Protein 6SWF (pdb70)

Secondary structure (DSSP, 8-state):
---EEEE-S-HHHHHHHHHSS-GGGG--EEEEESSHHHHHHHHHHTT-SEEEE------TTT--HHHHHSTT---EEE-GGGGGGSGGGGGG--S-EEESS--HHHHHHHHHHHHHHHHHHT-/---EEEE-S-HHHHHHHHTTS-SGGG--EEEEESSHHHHHHHHHHTT-SEEEE------TTT--HHHHHSTT---EEEESS-SSSGGGGGGG--S-EEEES--HHHHHHHHHHHHHHHHHTT-

Organism: Geobacillus stearothermophilus (NCBI:txid1422)

Nearest PDB structures (foldseek):
  1a04-assembly2_B  TM=7.565E-01  e=1.495E-06  Escherichia coli
  1nxo-assembly1_A-2  TM=8.471E-01  e=1.159E-05  Streptococcus pneumoniae TIGR4
  5m7n-assembly1_B  TM=8.111E-01  e=1.813E-05  Brucella abortus str. 2308 A
  4le2-assembly3_B-2  TM=7.867E-01  e=2.197E-05  Bacillus subtilis subsp. subtilis str. 168
  6ymz-assembly5_E  TM=6.867E-01  e=5.383E-04  Pectobacterium atrosepticum SCRI1043

Structure (mmCIF, N/CA/C/O backbone):
data_6SWF
#
_entry.id   6SWF
#
_cell.length_a   48.131
_cell.length_b   32.892
_cell.length_c   78.656
_cell.angle_alpha   90.000
_cell.angle_beta   97.290
_cell.angle_gamma   90.000
#
_symmetry.space_group_name_H-M   'P 1 21 1'
#
loop_
_entity.id
_entity.type
_entity.pdbx_description
1 polymer 'Two-component response regulator'
2 water water
#
loop_
_atom_site.group_PDB
_atom_site.id
_atom_site.type_symbol
_atom_site.label_atom_id
_atom_site.label_alt_id
_atom_site.label_comp_id
_atom_site.label_asym_id
_atom_site.label_entity_id
_atom_site.label_seq_id
_atom_site.pdbx_PDB_ins_code
_atom_site.Cartn_x
_atom_site.Cartn_y
_atom_site.Cartn_z
_atom_site.occupancy
_atom_site.B_iso_or_equiv
_atom_site.auth_seq_id
_atom_site.auth_comp_id
_atom_site.auth_asym_id
_atom_site.auth_atom_id
_atom_site.pdbx_PDB_model_num
ATOM 9 N N . VAL A 1 3 ? 14.634 21.546 43.341 1.00 36.15 3 VAL A N 1
ATOM 10 C CA . VAL A 1 3 ? 15.732 20.573 43.568 1.00 33.55 3 VAL A CA 1
ATOM 11 C C . VAL A 1 3 ? 17.101 21.220 43.309 1.00 35.78 3 VAL A C 1
ATOM 12 O O . VAL A 1 3 ? 17.310 21.732 42.220 1.00 41.74 3 VAL A O 1
ATOM 16 N N . TRP A 1 4 ? 17.989 21.190 44.295 1.00 24.04 4 TRP A N 1
ATOM 17 C CA . TRP A 1 4 ? 19.304 21.856 44.188 1.00 19.83 4 TRP A CA 1
ATOM 18 C C . TRP A 1 4 ? 20.282 20.980 43.420 1.00 19.86 4 TRP A C 1
ATOM 19 O O . TRP A 1 4 ? 20.288 19.829 43.649 1.00 27.69 4 TRP A O 1
ATOM 30 N N . LYS A 1 5 ? 21.092 21.574 42.567 1.00 17.79 5 LYS A N 1
ATOM 31 C CA . LYS A 1 5 ? 22.016 20.875 41.656 1.00 18.25 5 LYS A CA 1
ATOM 32 C C . LYS A 1 5 ? 23.360 20.686 42.315 1.00 16.23 5 LYS A C 1
ATOM 33 O O . LYS A 1 5 ? 23.883 21.619 42.771 1.00 20.03 5 LYS A O 1
ATOM 39 N N . VAL A 1 6 ? 23.865 19.468 42.286 1.00 16.76 6 VAL A N 1
ATOM 40 C CA . VAL A 1 6 ? 25.092 19.086 42.980 1.00 19.59 6 VAL A CA 1
ATOM 41 C C . VAL A 1 6 ? 26.141 18.642 41.964 1.00 19.85 6 VAL A C 1
ATOM 42 O O . VAL A 1 6 ? 25.843 17.893 41.027 1.00 16.83 6 VAL A O 1
ATOM 46 N N . LEU A 1 7 ? 27.378 19.093 42.168 1.00 19.67 7 LEU A N 1
ATOM 47 C CA . LEU A 1 7 ? 28.533 18.632 41.407 1.00 21.87 7 LEU A CA 1
ATOM 48 C C . LEU A 1 7 ? 29.522 17.931 42.338 1.00 20.84 7 LEU A C 1
ATOM 49 O O . LEU A 1 7 ? 29.894 18.476 43.388 1.00 14.75 7 LEU A O 1
ATOM 54 N N . ILE A 1 8 ? 29.943 16.726 41.940 1.00 20.47 8 ILE A N 1
ATOM 55 C CA . ILE A 1 8 ? 30.886 15.896 42.687 1.00 18.55 8 ILE A CA 1
ATOM 56 C C . ILE A 1 8 ? 32.159 15.777 41.860 1.00 17.98 8 ILE A C 1
ATOM 57 O O . ILE A 1 8 ? 32.133 15.281 40.729 1.00 17.28 8 ILE A O 1
ATOM 62 N N . ALA A 1 9 ? 33.273 16.232 42.421 1.00 20.16 9 ALA A N 1
ATOM 63 C CA . ALA A 1 9 ? 34.545 16.323 41.702 1.00 24.69 9 ALA A CA 1
ATOM 64 C C . ALA A 1 9 ? 35.628 15.681 42.564 1.00 21.14 9 ALA A C 1
ATOM 65 O O . ALA A 1 9 ? 36.102 16.284 43.533 1.00 22.49 9 ALA A O 1
ATOM 67 N N . ASP A 1 10 ? 36.007 14.459 42.218 1.00 18.19 10 ASP A N 1
ATOM 68 C CA . ASP A 1 10 ? 37.063 13.750 42.916 1.00 19.60 10 ASP A CA 1
ATOM 69 C C . ASP A 1 10 ? 37.964 13.087 41.889 1.00 19.28 10 ASP A C 1
ATOM 70 O O . ASP A 1 10 ? 37.485 12.554 40.882 1.00 17.17 10 ASP A O 1
ATOM 75 N N . ASP A 1 11 ? 39.267 13.114 42.151 1.00 20.22 11 ASP A N 1
ATOM 76 C CA . ASP A 1 11 ? 40.256 12.524 41.247 1.00 29.98 11 ASP A CA 1
ATOM 77 C C . ASP A 1 11 ? 40.303 10.991 41.312 1.00 28.76 11 ASP A C 1
ATOM 78 O O . ASP A 1 11 ? 41.297 10.392 40.876 1.00 26.50 11 ASP A O 1
ATOM 83 N N . GLU A 1 12 ? 39.269 10.349 41.850 1.00 26.24 12 GLU A N 1
ATOM 84 C CA . GLU A 1 12 ? 39.202 8.898 41.939 1.00 23.23 12 GLU A CA 1
ATOM 85 C C . GLU A 1 12 ? 37.757 8.472 41.806 1.00 22.76 12 GLU A C 1
ATOM 86 O O . GLU A 1 12 ? 36.896 8.958 42.549 1.00 26.00 12 GLU A O 1
ATOM 92 N N . ALA A 1 13 ? 37.499 7.556 40.872 1.00 26.59 13 ALA A N 1
ATOM 93 C CA . ALA A 1 13 ? 36.119 7.209 40.536 1.00 23.95 13 ALA A CA 1
ATOM 94 C C . ALA A 1 13 ? 35.443 6.404 41.642 1.00 22.06 13 ALA A C 1
ATOM 95 O O . ALA A 1 13 ? 34.221 6.497 41.810 1.00 18.52 13 ALA A O 1
ATOM 97 N N . ILE A 1 14 ? 36.215 5.615 42.402 1.00 27.38 14 ILE A N 1
ATOM 98 C CA . ILE A 1 14 ? 35.651 4.821 43.494 1.00 19.92 14 ILE A CA 1
ATOM 99 C C . ILE A 1 14 ? 35.136 5.728 44.603 1.00 28.06 14 ILE A C 1
ATOM 100 O O . ILE A 1 14 ? 34.124 5.425 45.245 1.00 32.36 14 ILE A O 1
ATOM 105 N N . ILE A 1 15 ? 35.815 6.851 44.843 1.00 24.68 15 ILE A N 1
ATOM 106 C CA . ILE A 1 15 ? 35.359 7.812 45.835 1.00 23.85 15 ILE A CA 1
ATOM 107 C C . ILE A 1 15 ? 34.243 8.674 45.266 1.00 29.05 15 ILE A C 1
ATOM 108 O O . ILE A 1 15 ? 33.265 8.990 45.952 1.00 29.43 15 ILE A O 1
ATOM 113 N N . ARG A 1 16 ? 34.364 9.045 43.996 1.00 26.17 16 ARG A N 1
ATOM 114 C CA . ARG A 1 16 ? 33.334 9.843 43.348 1.00 23.06 16 ARG A CA 1
ATOM 115 C C . ARG A 1 16 ? 32.004 9.098 43.281 1.00 25.91 16 ARG A C 1
ATOM 116 O O . ARG A 1 16 ? 30.948 9.665 43.588 1.00 26.74 16 ARG A O 1
ATOM 124 N N . GLU A 1 17 ? 32.030 7.828 42.866 1.00 29.16 17 GLU A N 1
ATOM 125 C CA . GLU A 1 17 ? 30.794 7.063 42.733 1.00 35.10 17 GLU A CA 1
ATOM 126 C C . GLU A 1 17 ? 30.310 6.498 44.071 1.00 32.42 17 GLU A C 1
ATOM 127 O O . GLU A 1 17 ? 29.168 6.036 44.148 1.00 25.08 17 GLU A O 1
ATOM 133 N N . GLY A 1 18 ? 31.133 6.578 45.126 1.00 31.16 18 GLY A N 1
ATOM 134 C CA . GLY A 1 18 ? 30.655 6.307 46.476 1.00 21.30 18 GLY A CA 1
ATOM 135 C C . GLY A 1 18 ? 29.852 7.461 47.069 1.00 36.39 18 GLY A C 1
ATOM 136 O O . GLY A 1 18 ? 28.795 7.236 47.662 1.00 46.49 18 GLY A O 1
ATOM 137 N N . ILE A 1 19 ? 30.347 8.703 46.930 1.00 27.52 19 ILE A N 1
ATOM 138 C CA . ILE A 1 19 ? 29.554 9.871 47.343 1.00 25.24 19 ILE A CA 1
ATOM 139 C C . ILE A 1 19 ? 28.204 9.869 46.641 1.00 31.75 19 ILE A C 1
ATOM 140 O O . ILE A 1 19 ? 27.157 10.136 47.251 1.00 32.83 19 ILE A O 1
ATOM 145 N N . ARG A 1 20 ? 28.220 9.608 45.330 1.00 29.43 20 ARG A N 1
ATOM 146 C CA . ARG A 1 20 ? 27.027 9.745 44.508 1.00 30.57 20 ARG A CA 1
ATOM 147 C C . ARG A 1 20 ? 25.935 8.782 44.927 1.00 34.30 20 ARG A C 1
ATOM 148 O O . ARG A 1 20 ? 24.750 9.089 44.752 1.00 32.27 20 ARG A O 1
ATOM 156 N N . GLU A 1 21 ? 26.310 7.626 45.483 1.00 29.38 21 GLU A N 1
ATOM 157 C CA . GLU A 1 21 ? 25.366 6.549 45.746 1.00 29.34 21 GLU A CA 1
ATOM 158 C C . GLU A 1 21 ? 25.302 6.140 47.207 1.00 28.50 21 GLU A C 1
ATOM 159 O O . GLU A 1 21 ? 24.691 5.116 47.509 1.00 28.65 21 GLU A O 1
ATOM 165 N N . SER A 1 22 ? 25.910 6.902 48.118 1.00 33.41 22 SER A N 1
ATOM 166 C CA . SER A 1 22 ? 25.775 6.674 49.556 1.00 39.45 22 SER A CA 1
ATOM 167 C C . SER A 1 22 ? 24.578 7.385 50.191 1.00 44.83 22 SER A C 1
ATOM 168 O O . SER A 1 22 ? 24.324 7.188 51.386 1.00 46.03 22 SER A O 1
ATOM 171 N N . ILE A 1 23 ? 23.860 8.232 49.459 1.00 37.72 23 ILE A N 1
ATOM 172 C CA . ILE A 1 23 ? 22.730 8.949 50.033 1.00 39.25 23 ILE A CA 1
ATOM 173 C C . ILE A 1 23 ? 21.648 9.100 48.979 1.00 36.95 23 ILE A C 1
ATOM 174 O O . ILE A 1 23 ? 21.926 9.178 47.779 1.00 39.38 23 ILE A O 1
ATOM 179 N N . ASP A 1 24 ? 20.403 9.129 49.437 1.00 41.87 24 ASP A N 1
ATOM 180 C CA . ASP A 1 24 ? 19.295 9.539 48.584 1.00 41.53 24 ASP A CA 1
ATOM 181 C C . ASP A 1 24 ? 19.312 11.057 48.570 1.00 31.50 24 ASP A C 1
ATOM 182 O O . ASP A 1 24 ? 18.817 11.706 49.493 1.00 29.16 24 ASP A O 1
ATOM 187 N N . TRP A 1 25 ? 19.928 11.610 47.525 1.00 25.54 25 TRP A N 1
ATOM 188 C CA . TRP A 1 25 ? 20.041 13.055 47.377 1.00 32.01 25 TRP A CA 1
ATOM 189 C C . TRP A 1 25 ? 18.675 13.722 47.350 1.00 29.55 25 TRP A C 1
ATOM 190 O O . TRP A 1 25 ? 18.516 14.851 47.843 1.00 23.05 25 TRP A O 1
ATOM 201 N N . ASN A 1 26 ? 17.683 13.022 46.794 1.00 27.40 26 ASN A N 1
ATOM 202 C CA . ASN A 1 26 ? 16.337 13.556 46.671 1.00 27.51 26 ASN A CA 1
ATOM 203 C C . ASN A 1 26 ? 15.702 13.829 48.027 1.00 28.93 26 ASN A C 1
ATOM 204 O O . ASN A 1 26 ? 14.888 14.751 48.150 1.00 22.05 26 ASN A O 1
ATOM 209 N N . GLU A 1 27 ? 16.025 13.022 49.043 1.00 27.32 27 GLU A N 1
ATOM 210 C CA . GLU A 1 27 ? 15.536 13.310 50.388 1.00 33.58 27 GLU A CA 1
ATOM 211 C C . GLU A 1 27 ? 16.042 14.651 50.904 1.00 31.13 27 GLU A C 1
ATOM 212 O O . GLU A 1 27 ? 15.419 15.242 51.789 1.00 26.49 27 GLU A O 1
ATOM 218 N N . PHE A 1 28 ? 17.151 15.150 50.366 1.00 28.71 28 PHE A N 1
ATOM 219 C CA . PHE A 1 28 ? 17.685 16.445 50.744 1.00 26.25 28 PHE A CA 1
ATOM 220 C C . PHE A 1 28 ? 17.373 17.500 49.696 1.00 34.94 28 PHE A C 1
ATOM 221 O O . PHE A 1 28 ? 17.977 18.583 49.697 1.00 34.83 28 PHE A O 1
ATOM 229 N N . ASN A 1 29 ? 16.416 17.195 48.817 1.00 26.53 29 ASN A N 1
ATOM 230 C CA . ASN A 1 29 ? 16.015 18.059 47.712 1.00 28.97 29 ASN A CA 1
ATOM 231 C C . ASN A 1 29 ? 17.194 18.408 46.814 1.00 27.41 29 ASN A C 1
ATOM 232 O O . ASN A 1 29 ? 17.396 19.559 46.424 1.00 26.26 29 ASN A O 1
ATOM 245 N N . GLU A 1 31 ? 19.799 16.920 43.406 1.00 21.32 31 GLU A N 1
ATOM 246 C CA . GLU A 1 31 ? 20.129 15.959 42.369 1.00 22.26 31 GLU A CA 1
ATOM 247 C C . GLU A 1 31 ? 21.565 16.202 41.941 1.00 23.19 31 GLU A C 1
ATOM 248 O O . GLU A 1 31 ? 22.013 17.350 41.893 1.00 20.38 31 GLU A O 1
ATOM 254 N N . VAL A 1 32 ? 22.287 15.121 41.653 1.00 16.18 32 VAL A N 1
ATOM 255 C CA . VAL A 1 32 ? 23.645 15.233 41.144 1.00 16.27 32 VAL A CA 1
ATOM 256 C C . VAL A 1 32 ? 23.565 15.427 39.637 1.00 18.65 32 VAL A C 1
ATOM 257 O O . VAL A 1 32 ? 23.255 14.497 38.894 1.00 23.64 32 VAL A O 1
ATOM 261 N N . VAL A 1 33 ? 23.860 16.646 39.186 1.00 21.31 33 VAL A N 1
ATOM 262 C CA . VAL A 1 33 ? 23.810 16.991 37.776 1.00 21.58 33 VAL A CA 1
ATOM 263 C C . VAL A 1 33 ? 25.125 16.718 37.060 1.00 26.62 33 VAL A C 1
ATOM 264 O O . VAL A 1 33 ? 25.189 16.880 35.832 1.00 29.17 33 VAL A O 1
ATOM 268 N N . ALA A 1 34 ? 26.169 16.286 37.785 1.00 29.44 34 ALA A N 1
ATOM 269 C CA . ALA A 1 34 ? 27.517 16.197 37.225 1.00 25.43 34 ALA A CA 1
ATOM 270 C C . ALA A 1 34 ? 28.552 15.612 38.190 1.00 24.35 34 ALA A C 1
ATOM 271 O O . ALA A 1 34 ? 28.644 16.029 39.350 1.00 23.83 34 ALA A O 1
ATOM 273 N N . GLU A 1 35 ? 29.326 14.642 37.720 1.00 15.92 35 GLU A N 1
ATOM 274 C CA . GLU A 1 35 ? 30.588 14.269 38.329 1.00 20.84 35 GLU A CA 1
ATOM 275 C C . GLU A 1 35 ? 31.710 14.765 37.429 1.00 21.15 35 GLU A C 1
ATOM 276 O O . GLU A 1 35 ? 31.508 14.995 36.237 1.00 25.19 35 GLU A O 1
ATOM 282 N N . ALA A 1 36 ? 32.906 14.916 37.995 1.00 21.33 36 ALA A N 1
ATOM 283 C CA . ALA A 1 36 ? 34.047 15.314 37.180 1.00 24.28 36 ALA A CA 1
ATOM 284 C C . ALA A 1 36 ? 35.318 14.659 37.709 1.00 19.07 36 ALA A C 1
ATOM 285 O O . ALA A 1 36 ? 35.441 14.385 38.906 1.00 10.81 36 ALA A O 1
ATOM 287 N N . GLU A 1 37 ? 36.261 14.415 36.786 1.00 16.00 37 GLU A N 1
ATOM 288 C CA . GLU A 1 37 ? 37.523 13.741 37.081 1.00 22.46 37 GLU A CA 1
ATOM 289 C C . GLU A 1 37 ? 38.747 14.651 36.973 1.00 16.85 37 GLU A C 1
ATOM 290 O O . GLU A 1 37 ? 39.823 14.268 37.446 1.00 16.01 37 GLU A O 1
ATOM 296 N N . ASP A 1 38 ? 38.624 15.846 36.397 1.00 16.79 38 ASP A N 1
ATOM 297 C CA . ASP A 1 38 ? 39.671 16.853 36.562 1.00 22.29 38 ASP A CA 1
ATOM 298 C C . ASP A 1 38 ? 39.041 18.217 36.834 1.00 19.02 38 ASP A C 1
ATOM 299 O O . ASP A 1 38 ? 37.826 18.400 36.736 1.00 14.98 38 ASP A O 1
ATOM 304 N N . GLY A 1 39 ? 39.896 19.184 37.166 1.00 18.71 39 GLY A N 1
ATOM 305 C CA . GLY A 1 39 ? 39.414 20.477 37.609 1.00 15.88 39 GLY A CA 1
ATOM 306 C C . GLY A 1 39 ? 39.065 21.426 36.488 1.00 14.27 39 GLY A C 1
ATOM 307 O O . GLY A 1 39 ? 38.370 22.418 36.713 1.00 16.04 39 GLY A O 1
ATOM 308 N N . GLU A 1 40 ? 39.566 21.161 35.281 1.00 19.39 40 GLU A N 1
ATOM 309 C CA . GLU A 1 40 ? 39.110 21.897 34.104 1.00 17.03 40 GLU A CA 1
ATOM 310 C C . GLU A 1 40 ? 37.710 21.452 33.702 1.00 21.76 40 GLU A C 1
ATOM 311 O O . GLU A 1 40 ? 36.834 22.281 33.412 1.00 17.59 40 GLU A O 1
ATOM 317 N N . GLU A 1 41 ? 37.487 20.135 33.654 1.00 20.58 41 GLU A N 1
ATOM 318 C CA . GLU A 1 41 ? 36.145 19.645 33.382 1.00 21.44 41 GLU A CA 1
ATOM 319 C C . GLU A 1 41 ? 35.185 20.029 34.499 1.00 16.05 41 GLU A C 1
ATOM 320 O O . GLU A 1 41 ? 34.028 20.353 34.230 1.00 16.57 41 GLU A O 1
ATOM 326 N N . ALA A 1 42 ? 35.658 20.046 35.745 1.00 16.74 42 ALA A N 1
ATOM 327 C CA . ALA A 1 42 ? 34.776 20.337 36.869 1.00 16.15 42 ALA A CA 1
ATOM 328 C C . ALA A 1 42 ? 34.316 21.792 36.869 1.00 15.48 42 ALA A C 1
ATOM 329 O O . ALA A 1 42 ? 33.133 22.062 37.092 1.00 13.26 42 ALA A O 1
ATOM 331 N N . LEU A 1 43 ? 35.227 22.746 36.632 1.00 19.52 43 LEU A N 1
ATOM 332 C CA . LEU A 1 43 ? 34.815 24.150 36.576 1.00 18.49 43 LEU A CA 1
ATOM 333 C C . LEU A 1 43 ? 33.816 24.386 35.446 1.00 21.16 43 LEU A C 1
ATOM 334 O O . LEU A 1 43 ? 32.753 24.985 35.659 1.00 23.21 43 LEU A O 1
ATOM 339 N N . GLU A 1 44 ? 34.138 23.903 34.242 1.00 16.18 44 GLU A N 1
ATOM 340 C CA . GLU A 1 44 ? 33.199 23.901 33.120 1.00 17.69 44 GLU A CA 1
ATOM 341 C C . GLU A 1 44 ? 31.820 23.375 33.513 1.00 17.03 44 GLU A C 1
ATOM 342 O O . GLU A 1 44 ? 30.792 23.957 33.156 1.00 21.00 44 GLU A O 1
ATOM 348 N N . LEU A 1 45 ? 31.783 22.251 34.222 1.00 17.07 45 LEU A N 1
ATOM 349 C CA . LEU A 1 45 ? 30.517 21.633 34.576 1.00 13.28 45 LEU A CA 1
ATOM 350 C C . LEU A 1 45 ? 29.757 22.435 35.624 1.00 14.47 45 LEU A C 1
ATOM 351 O O . LEU A 1 45 ? 28.525 22.490 35.582 1.00 14.42 45 LEU A O 1
ATOM 356 N N . ALA A 1 46 ? 30.458 23.081 36.561 1.00 19.98 46 ALA A N 1
ATOM 357 C CA . ALA A 1 46 ? 29.754 23.865 37.573 1.00 17.49 46 ALA A CA 1
ATOM 358 C C . ALA A 1 46 ? 29.141 25.118 36.968 1.00 19.48 46 ALA A C 1
ATOM 359 O O . ALA A 1 46 ? 28.052 25.532 37.377 1.00 18.64 46 ALA A O 1
ATOM 361 N N . LEU A 1 47 ? 29.819 25.733 35.990 1.00 17.11 47 LEU A N 1
ATOM 362 C CA . LEU A 1 47 ? 29.295 26.957 35.401 1.00 12.08 47 LEU A CA 1
ATOM 363 C C . LEU A 1 47 ? 28.146 26.646 34.463 1.00 18.11 47 LEU A C 1
ATOM 364 O O . LEU A 1 47 ? 27.165 27.397 34.403 1.00 24.18 47 LEU A O 1
ATOM 369 N N . ARG A 1 48 ? 28.242 25.527 33.740 1.00 20.02 48 ARG A N 1
ATOM 370 C CA . ARG A 1 48 ? 27.230 25.189 32.743 1.00 20.38 48 ARG A CA 1
ATOM 371 C C . ARG A 1 48 ? 25.926 24.749 33.393 1.00 18.68 48 ARG A C 1
ATOM 372 O O . ARG A 1 48 ? 24.843 25.016 32.866 1.00 21.73 48 ARG A O 1
ATOM 380 N N . HIS A 1 49 ? 26.008 24.059 34.515 1.00 18.11 49 HIS A N 1
ATOM 381 C CA . HIS A 1 49 ? 24.824 23.611 35.240 1.00 21.99 49 HIS A CA 1
ATOM 382 C C . HIS A 1 49 ? 24.410 24.595 36.324 1.00 21.97 49 HIS A C 1
ATOM 383 O O . HIS A 1 49 ? 23.461 24.309 37.064 1.00 19.37 49 HIS A O 1
ATOM 390 N N . ARG A 1 50 ? 25.125 25.716 36.446 1.00 20.79 50 ARG A N 1
ATOM 391 C CA . ARG A 1 50 ? 24.974 26.700 37.525 1.00 21.19 50 ARG A CA 1
ATOM 392 C C . ARG A 1 50 ? 24.666 26.065 38.887 1.00 21.28 50 ARG A C 1
ATOM 393 O O . ARG A 1 50 ? 23.655 26.378 39.517 1.00 23.46 50 ARG A O 1
ATOM 401 N N . VAL A 1 51 ? 25.582 25.194 39.361 1.00 18.53 51 VAL A N 1
ATOM 402 C CA . VAL A 1 51 ? 25.279 24.326 40.510 1.00 25.52 51 VAL A CA 1
ATOM 403 C C . VAL A 1 51 ? 25.131 25.152 41.782 1.00 19.83 51 VAL A C 1
ATOM 404 O O . VAL A 1 51 ? 25.738 26.220 41.938 1.00 19.52 51 VAL A O 1
ATOM 408 N N . ASP A 1 52 ? 24.318 24.638 42.705 1.00 18.06 52 ASP A N 1
ATOM 409 C CA . ASP A 1 52 ? 24.141 25.214 44.031 1.00 16.02 52 ASP A CA 1
ATOM 410 C C . ASP A 1 52 ? 25.107 24.635 45.053 1.00 21.82 52 ASP A C 1
ATOM 411 O O . ASP A 1 52 ? 25.425 25.303 46.047 1.00 22.37 52 ASP A O 1
ATOM 416 N N . VAL A 1 53 ? 25.579 23.408 44.828 1.00 19.84 53 VAL A N 1
ATOM 417 C CA . VAL A 1 53 ? 26.335 22.643 45.811 1.00 22.13 53 VAL A CA 1
ATOM 418 C C . VAL A 1 53 ? 27.465 21.936 45.080 1.00 20.37 53 VAL A C 1
ATOM 419 O O . VAL A 1 53 ? 27.222 21.274 44.068 1.00 17.04 53 VAL A O 1
ATOM 423 N N . LEU A 1 54 ? 28.696 22.035 45.592 1.00 20.59 54 LEU A N 1
ATOM 424 C CA . LEU A 1 54 ? 29.748 21.278 44.925 1.00 29.00 54 LEU A CA 1
ATOM 425 C C . LEU A 1 54 ? 30.765 20.689 45.894 1.00 21.64 54 LEU A C 1
ATOM 426 O O . LEU A 1 54 ? 31.281 21.384 46.774 1.00 16.43 54 LEU A O 1
ATOM 431 N N . PHE A 1 55 ? 31.011 19.383 45.699 1.00 18.50 55 PHE A N 1
ATOM 432 C CA . PHE A 1 55 ? 32.032 18.593 46.375 1.00 18.35 55 PHE A CA 1
ATOM 433 C C . PHE A 1 55 ? 33.297 18.599 45.529 1.00 20.38 55 PHE A C 1
ATOM 434 O O . PHE A 1 55 ? 33.273 18.168 44.369 1.00 16.53 55 PHE A O 1
ATOM 442 N N . VAL A 1 56 ? 34.401 19.061 46.105 1.00 18.04 56 VAL A N 1
ATOM 443 C CA . VAL A 1 56 ? 35.654 19.188 45.371 1.00 21.51 56 VAL A CA 1
ATOM 444 C C . VAL A 1 56 ? 36.797 18.709 46.255 1.00 21.09 56 VAL A C 1
ATOM 445 O O . VAL A 1 56 ? 36.897 19.094 47.429 1.00 19.90 56 VAL A O 1
ATOM 449 N N . ASP A 1 57 ? 37.694 17.920 45.653 1.00 19.03 57 ASP A N 1
ATOM 450 C CA . ASP A 1 57 ? 38.666 17.077 46.336 1.00 25.08 57 ASP A CA 1
ATOM 451 C C . ASP A 1 57 ? 39.926 17.799 46.838 1.00 28.01 57 ASP A C 1
ATOM 452 O O . ASP A 1 57 ? 40.715 17.168 47.556 1.00 34.30 57 ASP A O 1
ATOM 457 N N . LEU A 1 58 ? 40.156 19.064 46.483 1.00 14.70 58 LEU A N 1
ATOM 458 C CA . LEU A 1 58 ? 41.412 19.757 46.811 1.00 24.67 58 LEU A CA 1
ATOM 459 C C . LEU A 1 58 ? 42.553 19.295 45.908 1.00 21.38 58 LEU A C 1
ATOM 460 O O . LEU A 1 58 ? 43.295 20.125 45.370 1.00 17.45 58 LEU A O 1
ATOM 465 N N . SER A 1 59 ? 42.704 17.978 45.757 1.00 22.54 59 SER A N 1
ATOM 466 C CA . SER A 1 59 ? 43.585 17.369 44.761 1.00 22.68 59 SER A CA 1
ATOM 467 C C . SER A 1 59 ? 42.804 17.116 43.478 1.00 20.20 59 SER A C 1
ATOM 468 O O . SER A 1 59 ? 41.903 16.271 43.430 1.00 20.72 59 SER A O 1
ATOM 479 N N . PRO A 1 61 ? 43.840 16.840 39.123 1.00 16.33 61 PRO A N 1
ATOM 480 C CA . PRO A 1 61 ? 44.803 17.029 38.035 1.00 16.43 61 PRO A CA 1
ATOM 481 C C . PRO A 1 61 ? 44.340 18.146 37.101 1.00 14.67 61 PRO A C 1
ATOM 482 O O . PRO A 1 61 ? 43.186 18.569 37.128 1.00 13.36 61 PRO A O 1
ATOM 486 N N . ILE A 1 62 ? 45.283 18.623 36.273 1.00 18.50 62 ILE A N 1
ATOM 487 C CA . ILE A 1 62 ? 45.092 19.739 35.336 1.00 15.50 62 ILE A CA 1
ATOM 488 C C . ILE A 1 62 ? 44.952 21.032 36.142 1.00 19.82 62 ILE A C 1
ATOM 489 O O . ILE A 1 62 ? 45.895 21.819 36.237 1.00 27.88 62 ILE A O 1
ATOM 502 N N . ASP A 1 64 ? 43.904 22.297 40.040 1.00 14.18 64 ASP A N 1
ATOM 503 C CA . ASP A 1 64 ? 43.716 21.678 41.342 1.00 18.49 64 ASP A CA 1
ATOM 504 C C . ASP A 1 64 ? 42.442 22.188 42.015 1.00 14.87 64 ASP A C 1
ATOM 505 O O . ASP A 1 64 ? 41.810 23.150 41.574 1.00 11.01 64 ASP A O 1
ATOM 510 N N . GLY A 1 65 ? 42.077 21.526 43.116 1.00 12.75 65 GLY A N 1
ATOM 511 C CA . GLY A 1 65 ? 40.833 21.862 43.792 1.00 17.71 65 GLY A CA 1
ATOM 512 C C . GLY A 1 65 ? 40.760 23.304 44.263 1.00 17.14 65 GLY A C 1
ATOM 513 O O . GLY A 1 65 ? 39.705 23.942 44.162 1.00 12.29 65 GLY A O 1
ATOM 514 N N . LEU A 1 66 ? 41.876 23.837 44.794 1.00 18.98 66 LEU A N 1
ATOM 515 C CA . LEU A 1 66 ? 41.887 25.218 45.271 1.00 18.50 66 LEU A CA 1
ATOM 516 C C . LEU A 1 66 ? 41.612 26.208 44.132 1.00 18.02 66 LEU A C 1
ATOM 517 O O . LEU A 1 66 ? 40.761 27.104 44.256 1.00 12.30 66 LEU A O 1
ATOM 522 N N . THR A 1 67 ? 42.328 26.062 43.016 1.00 12.15 67 THR A N 1
ATOM 523 C CA . THR A 1 67 ? 42.155 26.985 41.905 1.00 12.57 67 THR A CA 1
ATOM 524 C C . THR A 1 67 ? 40.728 26.933 41.369 1.00 18.10 67 THR A C 1
ATOM 525 O O . THR A 1 67 ? 40.157 27.963 40.973 1.00 12.69 67 THR A O 1
ATOM 529 N N . LEU A 1 68 ? 40.130 25.735 41.372 1.00 18.55 68 LEU A N 1
ATOM 530 C CA . LEU A 1 68 ? 38.742 25.588 40.953 1.00 16.88 68 LEU A CA 1
ATOM 531 C C . LEU A 1 68 ? 37.813 26.352 41.894 1.00 21.76 68 LEU A C 1
ATOM 532 O O . LEU A 1 68 ? 36.947 27.120 41.452 1.00 14.06 68 LEU A O 1
ATOM 545 N N . LYS A 1 70 ? 38.492 28.867 43.891 1.00 14.72 70 LYS A N 1
ATOM 546 C CA . LYS A 1 70 ? 38.614 30.319 43.745 1.00 21.35 70 LYS A CA 1
ATOM 547 C C . LYS A 1 70 ? 37.799 30.809 42.556 1.00 14.71 70 LYS A C 1
ATOM 548 O O . LYS A 1 70 ? 37.070 31.796 42.654 1.00 16.17 70 LYS A O 1
ATOM 554 N N . TYR A 1 71 ? 37.880 30.105 41.431 1.00 16.58 71 TYR A N 1
ATOM 555 C CA . TYR A 1 71 ? 37.040 30.465 40.292 1.00 18.16 71 TYR A CA 1
ATOM 556 C C . TYR A 1 71 ? 35.556 30.299 40.616 1.00 18.08 71 TYR A C 1
ATOM 557 O O . TYR A 1 71 ? 34.732 31.122 40.206 1.00 16.97 71 TYR A O 1
ATOM 566 N N . ALA A 1 72 ? 35.201 29.255 41.371 1.00 16.57 72 ALA A N 1
ATOM 567 C CA . ALA A 1 72 ? 33.792 28.959 41.631 1.00 20.85 72 ALA A CA 1
ATOM 568 C C . ALA A 1 72 ? 33.150 29.966 42.589 1.00 20.29 72 ALA A C 1
ATOM 569 O O . ALA A 1 72 ? 31.997 30.371 42.391 1.00 12.45 72 ALA A O 1
ATOM 571 N N . ARG A 1 73 ? 33.853 30.340 43.663 1.00 21.21 73 ARG A N 1
ATOM 572 C CA . ARG A 1 73 ? 33.262 31.284 44.603 1.00 16.31 73 ARG A CA 1
ATOM 573 C C . ARG A 1 73 ? 33.062 32.641 43.942 1.00 21.62 73 ARG A C 1
ATOM 574 O O . ARG A 1 73 ? 32.100 33.345 44.262 1.00 25.46 73 ARG A O 1
ATOM 582 N N . GLU A 1 74 ? 33.926 32.991 42.984 1.00 17.79 74 GLU A N 1
ATOM 583 C CA . GLU A 1 74 ? 33.755 34.208 42.197 1.00 16.25 74 GLU A CA 1
ATOM 584 C C . GLU A 1 74 ? 32.537 34.117 41.279 1.00 22.91 74 GLU A C 1
ATOM 585 O O . GLU A 1 74 ? 31.683 35.017 41.268 1.00 20.25 74 GLU A O 1
ATOM 591 N N . LYS A 1 75 ? 32.442 33.034 40.491 1.00 19.82 75 LYS A N 1
ATOM 592 C CA . LYS A 1 75 ? 31.449 32.939 39.425 1.00 20.79 75 LYS A CA 1
ATOM 593 C C . LYS A 1 75 ? 30.117 32.337 39.876 1.00 19.33 75 LYS A C 1
ATOM 594 O O . LYS A 1 75 ? 29.107 32.538 39.199 1.00 17.95 75 LYS A O 1
ATOM 600 N N . LEU A 1 76 ? 30.084 31.624 41.000 1.00 21.99 76 LEU A N 1
ATOM 601 C CA . LEU A 1 76 ? 28.843 31.125 41.597 1.00 20.23 76 LEU A CA 1
ATOM 602 C C . LEU A 1 76 ? 28.761 31.602 43.047 1.00 26.44 76 LEU A C 1
ATOM 603 O O . LEU A 1 76 ? 28.739 30.795 43.985 1.00 23.40 76 LEU A O 1
ATOM 608 N N . PRO A 1 77 ? 28.663 32.942 43.256 1.00 25.08 77 PRO A N 1
ATOM 609 C CA . PRO A 1 77 ? 28.886 33.530 44.584 1.00 21.31 77 PRO A CA 1
ATOM 610 C C . PRO A 1 77 ? 28.102 32.960 45.756 1.00 19.81 77 PRO A C 1
ATOM 611 O O . PRO A 1 77 ? 28.468 33.247 46.897 1.00 22.84 77 PRO A O 1
ATOM 615 N N . ASN A 1 78 ? 27.063 32.158 45.571 1.00 24.32 78 ASN A N 1
ATOM 616 C CA . ASN A 1 78 ? 26.635 31.365 46.734 1.00 31.62 78 ASN A CA 1
ATOM 617 C C . ASN A 1 78 ? 26.273 29.943 46.328 1.00 27.08 78 ASN A C 1
ATOM 618 O O . ASN A 1 78 ? 25.174 29.452 46.588 1.00 39.63 78 ASN A O 1
ATOM 623 N N . CYS A 1 79 ? 27.202 29.268 45.667 1.00 25.36 79 CYS A N 1
ATOM 624 C CA . CYS A 1 79 ? 27.282 27.831 45.823 1.00 23.44 79 CYS A CA 1
ATOM 625 C C . CYS A 1 79 ? 27.848 27.525 47.203 1.00 23.65 79 CYS A C 1
ATOM 626 O O . CYS A 1 79 ? 28.566 28.329 47.810 1.00 17.16 79 CYS A O 1
ATOM 629 N N . HIS A 1 80 ? 27.516 26.352 47.703 1.00 22.39 80 HIS A N 1
ATOM 630 C CA . HIS A 1 80 ? 28.083 25.882 48.949 1.00 22.41 80 HIS A CA 1
ATOM 631 C C . HIS A 1 80 ? 29.159 24.862 48.626 1.00 21.35 80 HIS A C 1
ATOM 632 O O . HIS A 1 80 ? 29.023 24.074 47.685 1.00 26.27 80 HIS A O 1
ATOM 647 N N . ILE A 1 82 ? 32.016 21.967 49.605 1.00 18.86 82 ILE A N 1
ATOM 648 C CA . ILE A 1 82 ? 32.415 20.900 50.512 1.00 16.86 82 ILE A CA 1
ATOM 649 C C . ILE A 1 82 ? 33.756 20.389 50.025 1.00 12.36 82 ILE A C 1
ATOM 650 O O . ILE A 1 82 ? 33.833 19.714 48.993 1.00 22.13 82 ILE A O 1
ATOM 655 N N . VAL A 1 83 ? 34.808 20.707 50.762 1.00 11.42 83 VAL A N 1
ATOM 656 C CA . VAL A 1 83 ? 36.160 20.294 50.417 1.00 17.78 83 VAL A CA 1
ATOM 657 C C . VAL A 1 83 ? 36.381 18.867 50.897 1.00 18.00 83 VAL A C 1
ATOM 658 O O . VAL A 1 83 ? 36.224 18.576 52.090 1.00 21.18 83 VAL A O 1
ATOM 662 N N . ILE A 1 84 ? 36.745 17.978 49.976 1.00 17.89 84 ILE A N 1
ATOM 663 C CA . ILE A 1 84 ? 37.026 16.573 50.274 1.00 22.79 84 ILE A CA 1
ATOM 664 C C . ILE A 1 84 ? 38.525 16.404 50.499 1.00 19.16 84 ILE A C 1
ATOM 665 O O . ILE A 1 84 ? 39.328 16.722 49.621 1.00 20.46 84 ILE A O 1
ATOM 670 N N . THR A 1 85 ? 38.920 15.885 51.650 1.00 21.52 85 THR A N 1
ATOM 671 C CA . THR A 1 85 ? 40.346 15.735 51.909 1.00 28.96 85 THR A CA 1
ATOM 672 C C . THR A 1 85 ? 40.711 14.291 52.229 1.00 28.96 85 THR A C 1
ATOM 673 O O . THR A 1 85 ? 39.934 13.546 52.843 1.00 26.65 85 THR A O 1
ATOM 677 N N . GLY A 1 86 ? 41.908 13.904 51.775 1.00 28.69 86 GLY A N 1
ATOM 678 C CA . GLY A 1 86 ? 42.551 12.709 52.274 1.00 34.46 86 GLY A CA 1
ATOM 679 C C . GLY A 1 86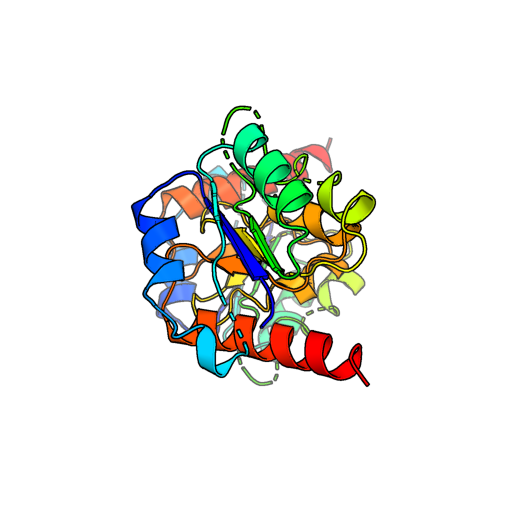 ? 43.230 12.924 53.621 1.00 38.56 86 GLY A C 1
ATOM 680 O O . GLY A 1 86 ? 43.332 14.030 54.150 1.00 38.43 86 GLY A O 1
ATOM 681 N N . TYR A 1 87 ? 43.705 11.816 54.187 1.00 49.94 87 TYR A N 1
ATOM 682 C CA . TYR A 1 87 ? 44.380 11.868 55.478 1.00 43.84 87 TYR A CA 1
ATOM 683 C C . TYR A 1 87 ? 45.725 12.572 55.366 1.00 38.65 87 TYR A C 1
ATOM 684 O O . TYR A 1 87 ? 46.079 13.410 56.201 1.00 40.09 87 TYR A O 1
ATOM 693 N N . ASP A 1 88 ? 46.482 12.244 54.329 1.00 46.71 88 ASP A N 1
ATOM 694 C CA . ASP A 1 88 ? 47.828 12.740 54.075 1.00 48.18 88 ASP A CA 1
ATOM 695 C C . ASP A 1 88 ? 47.847 14.194 53.655 1.00 52.88 88 ASP A C 1
ATOM 696 O O . ASP A 1 88 ? 48.928 14.741 53.418 1.00 56.56 88 ASP A O 1
ATOM 701 N N . GLU A 1 89 ? 46.683 14.822 53.541 1.00 51.95 89 GLU A N 1
ATOM 702 C CA . GLU A 1 89 ? 46.552 16.119 52.898 1.00 50.28 89 GLU A CA 1
ATOM 703 C C . GLU A 1 89 ? 45.722 17.075 53.740 1.00 46.85 89 GLU A C 1
ATOM 704 O O . GLU A 1 89 ? 45.457 18.202 53.310 1.00 50.03 89 GLU A O 1
ATOM 710 N N . PHE A 1 90 ? 45.302 16.652 54.926 1.00 45.04 90 PHE A N 1
ATOM 711 C CA . PHE A 1 90 ? 44.332 17.432 55.675 1.00 45.59 90 PHE A CA 1
ATOM 712 C C . PHE A 1 90 ? 44.927 18.736 56.170 1.00 51.56 90 PHE A C 1
ATOM 713 O O . PHE A 1 90 ? 44.229 19.759 56.225 1.00 50.60 90 PHE A O 1
ATOM 721 N N . SER A 1 91 ? 46.213 18.723 56.527 1.00 54.68 91 SER A N 1
ATOM 722 C CA . SER A 1 91 ? 46.863 19.934 57.005 1.00 45.67 91 SER A CA 1
ATOM 723 C C . SER A 1 91 ? 46.797 21.055 55.991 1.00 46.08 91 SER A C 1
ATOM 724 O O . SER A 1 91 ? 47.043 22.208 56.348 1.00 53.58 91 SER A O 1
ATOM 727 N N . TYR A 1 92 ? 46.480 20.750 54.741 1.00 40.61 92 TYR A N 1
ATOM 728 C CA . TYR A 1 92 ? 46.478 21.755 53.700 1.00 41.22 92 TYR A CA 1
ATOM 729 C C . TYR A 1 92 ? 45.074 22.102 53.212 1.00 36.47 92 TYR A C 1
ATOM 730 O O . TYR A 1 92 ? 44.931 22.701 52.144 1.00 31.76 92 TYR A O 1
ATOM 739 N N . ALA A 1 93 ? 44.033 21.768 53.982 1.00 40.36 93 ALA A N 1
ATOM 740 C CA . ALA A 1 93 ? 42.703 22.306 53.695 1.00 36.59 93 ALA A CA 1
ATOM 741 C C . ALA A 1 93 ? 42.494 23.677 54.327 1.00 30.70 93 ALA A C 1
ATOM 742 O O . ALA A 1 93 ? 41.586 24.408 53.918 1.00 26.63 93 ALA A O 1
ATOM 744 N N . GLN A 1 94 ? 43.320 24.039 55.312 1.00 37.96 94 GLN A N 1
ATOM 745 C CA . GLN A 1 94 ? 43.280 25.378 55.891 1.00 31.35 94 GLN A CA 1
ATOM 746 C C . GLN A 1 94 ? 43.401 26.475 54.831 1.00 27.80 94 GLN A C 1
ATOM 747 O O . GLN A 1 94 ? 42.826 27.556 54.981 1.00 22.58 94 GLN A O 1
ATOM 753 N N . GLU A 1 95 ? 44.124 26.221 53.744 1.00 27.65 95 GLU A N 1
ATOM 754 C CA . GLU A 1 95 ? 44.213 27.241 52.711 1.00 26.07 95 GLU A CA 1
ATOM 755 C C . GLU A 1 95 ? 42.871 27.542 52.059 1.00 26.55 95 GLU A C 1
ATOM 756 O O . GLU A 1 95 ? 42.802 28.457 51.239 1.00 33.41 95 GLU A O 1
ATOM 762 N N . ALA A 1 96 ? 41.801 26.824 52.405 1.00 30.64 96 ALA A N 1
ATOM 763 C CA . ALA A 1 96 ? 40.500 27.060 51.791 1.00 29.68 96 ALA A CA 1
ATOM 764 C C . ALA A 1 96 ? 39.580 27.925 52.642 1.00 35.20 96 ALA A C 1
ATOM 765 O O . ALA A 1 96 ? 38.589 28.446 52.111 1.00 34.84 96 ALA A O 1
ATOM 767 N N . ILE A 1 97 ? 39.893 28.111 53.929 1.00 30.64 97 ILE A N 1
ATOM 768 C CA . ILE A 1 97 ? 39.083 28.977 54.793 1.00 35.53 97 ILE A CA 1
ATOM 769 C C . ILE A 1 97 ? 38.844 30.358 54.179 1.00 28.83 97 ILE A C 1
ATOM 770 O O . ILE A 1 97 ? 37.794 30.959 54.404 1.00 27.25 97 ILE A O 1
ATOM 775 N N . ARG A 1 98 ? 39.799 30.892 53.416 1.00 27.99 98 ARG A N 1
ATOM 776 C CA . ARG A 1 98 ? 39.558 32.172 52.759 1.00 27.00 98 ARG A CA 1
ATOM 777 C C . ARG A 1 98 ? 38.299 32.138 51.910 1.00 24.33 98 ARG A C 1
ATOM 778 O O . ARG A 1 98 ? 37.666 33.174 51.705 1.00 22.74 98 ARG A O 1
ATOM 786 N N . LEU A 1 99 ? 37.925 30.960 51.399 1.00 34.16 99 LEU A N 1
ATOM 787 C CA . LEU A 1 99 ? 36.870 30.826 50.398 1.00 27.05 99 LEU A CA 1
ATOM 788 C C . LEU A 1 99 ? 35.499 30.540 50.997 1.00 26.54 99 LEU A C 1
ATOM 789 O O . LEU A 1 99 ? 34.532 30.398 50.240 1.00 22.01 99 LEU A O 1
ATOM 794 N N . GLN A 1 100 ? 35.396 30.450 52.327 1.00 28.91 100 GLN A N 1
ATOM 795 C CA . GLN A 1 100 ? 34.138 30.184 53.014 1.00 22.52 100 GLN A CA 1
ATOM 796 C C . GLN A 1 100 ? 33.565 28.862 52.502 1.00 28.34 100 GLN A C 1
ATOM 797 O O . GLN A 1 100 ? 32.690 28.828 51.628 1.00 31.70 100 GLN A O 1
ATOM 803 N N . VAL A 1 101 ? 34.077 27.747 53.018 1.00 27.61 101 VAL A N 1
ATOM 804 C CA . VAL A 1 101 ? 33.565 26.441 52.629 1.00 29.45 101 VAL A CA 1
ATOM 805 C C . VAL A 1 101 ? 32.676 25.919 53.748 1.00 24.78 101 VAL A C 1
ATOM 806 O O . VAL A 1 101 ? 32.993 26.036 54.935 1.00 23.88 101 VAL A O 1
ATOM 810 N N . ASP A 1 102 ? 31.529 25.377 53.362 1.00 29.45 102 ASP A N 1
ATOM 811 C CA . ASP A 1 102 ? 30.523 25.028 54.351 1.00 30.32 102 ASP A CA 1
ATOM 812 C C . ASP A 1 102 ? 30.992 23.891 55.248 1.00 27.11 102 ASP A C 1
ATOM 813 O O . ASP A 1 102 ? 30.643 23.853 56.435 1.00 28.17 102 ASP A O 1
ATOM 818 N N . ASP A 1 103 ? 31.798 22.982 54.707 1.00 29.03 103 ASP A N 1
ATOM 819 C CA . ASP A 1 103 ? 32.245 21.798 55.426 1.00 29.92 103 ASP A CA 1
ATOM 820 C C . ASP A 1 103 ? 33.483 21.215 54.748 1.00 23.89 103 ASP A C 1
ATOM 821 O O . ASP A 1 103 ? 33.849 21.585 53.631 1.00 19.89 103 ASP A O 1
ATOM 826 N N . TYR A 1 104 ? 34.119 20.289 55.450 1.00 22.57 104 TYR A N 1
ATOM 827 C CA . TYR A 1 104 ? 35.264 19.547 54.955 1.00 22.29 104 TYR A CA 1
ATOM 828 C C . TYR A 1 104 ? 34.928 18.073 55.092 1.00 24.55 104 TYR A C 1
ATOM 829 O O . TYR A 1 104 ? 34.402 17.644 56.125 1.00 27.62 104 TYR A O 1
ATOM 838 N N . LEU A 1 105 ? 35.180 17.304 54.044 1.00 18.60 105 LEU A N 1
ATOM 839 C CA . LEU A 1 105 ? 34.825 15.893 54.044 1.00 20.71 105 LEU A CA 1
ATOM 840 C C . LEU A 1 105 ? 36.105 15.083 53.979 1.00 22.04 105 LEU A C 1
ATOM 841 O O . LEU A 1 105 ? 36.989 15.363 53.161 1.00 20.75 105 LEU A O 1
ATOM 846 N N . LEU A 1 106 ? 36.219 14.119 54.876 1.00 26.23 106 LEU A N 1
ATOM 847 C CA . LEU A 1 106 ? 37.356 13.220 54.889 1.00 30.21 106 LEU A CA 1
ATOM 848 C C . LEU A 1 106 ? 37.071 12.071 53.937 1.00 31.79 106 LEU A C 1
ATOM 849 O O . LEU A 1 106 ? 35.939 11.587 53.855 1.00 25.29 106 LEU A O 1
ATOM 854 N N . LYS A 1 107 ? 38.106 11.665 53.208 1.00 29.65 107 LYS A N 1
ATOM 855 C CA . LYS A 1 107 ? 38.118 10.621 52.203 1.00 30.79 107 LYS A CA 1
ATOM 856 C C . LYS A 1 107 ? 38.998 9.473 52.664 1.00 34.64 107 LYS A C 1
ATOM 857 O O . LYS A 1 107 ? 40.168 9.712 52.985 1.00 46.26 107 LYS A O 1
ATOM 863 N N . PRO A 1 108 ? 38.510 8.220 52.713 1.00 38.20 108 PRO A N 1
ATOM 864 C CA . PRO A 1 108 ? 37.151 7.780 52.385 1.00 45.12 108 PRO A CA 1
ATOM 865 C C . PRO A 1 108 ? 36.171 8.044 53.517 1.00 39.87 108 PRO A C 1
ATOM 866 O O . PRO A 1 108 ? 36.539 8.019 54.693 1.00 36.40 108 PRO A O 1
ATOM 870 N N . THR A 1 109 ? 34.928 8.306 53.139 1.00 37.93 109 THR A N 1
ATOM 871 C CA . THR A 1 109 ? 33.882 8.691 54.066 1.00 38.32 109 THR A CA 1
ATOM 872 C C . THR A 1 109 ? 33.020 7.474 54.412 1.00 47.76 109 THR A C 1
ATOM 873 O O . THR A 1 109 ? 33.196 6.379 53.872 1.00 40.73 109 THR A O 1
ATOM 877 N N . ASP A 1 110 ? 32.112 7.661 55.359 1.00 46.75 110 ASP A N 1
ATOM 878 C CA . ASP A 1 110 ? 31.099 6.670 55.682 1.00 44.70 110 ASP A CA 1
ATOM 879 C C . ASP A 1 110 ? 29.725 7.308 55.532 1.00 45.84 110 ASP A C 1
ATOM 880 O O . ASP A 1 110 ? 29.595 8.538 55.617 1.00 47.58 110 ASP A O 1
ATOM 885 N N . PRO A 1 111 ? 28.674 6.515 55.292 1.00 46.17 111 PRO A N 1
ATOM 886 C CA . PRO A 1 111 ? 27.388 7.115 54.897 1.00 42.56 111 PRO A CA 1
ATOM 887 C C . PRO A 1 111 ? 26.816 8.096 55.911 1.00 38.50 111 PRO A C 1
ATOM 888 O O . PRO A 1 111 ? 26.135 9.048 55.502 1.00 37.11 111 PRO A O 1
ATOM 892 N N . GLN A 1 112 ? 27.072 7.909 57.213 1.00 36.40 112 GLN A N 1
ATOM 893 C CA . GLN A 1 112 ? 26.478 8.797 58.210 1.00 39.97 112 GLN A CA 1
ATOM 894 C C . GLN A 1 112 ? 27.174 10.151 58.248 1.00 37.86 112 GLN A C 1
ATOM 895 O O . GLN A 1 112 ? 26.518 11.182 58.430 1.00 39.22 112 GLN A O 1
ATOM 901 N N . ARG A 1 113 ? 28.497 10.168 58.081 1.00 38.95 113 ARG A N 1
ATOM 902 C CA . ARG A 1 113 ? 29.218 11.434 57.997 1.00 36.58 113 ARG A CA 1
ATOM 903 C C . ARG A 1 113 ? 28.702 12.265 56.828 1.00 37.15 113 ARG A C 1
ATOM 904 O O . ARG A 1 113 ? 28.356 13.444 56.986 1.00 31.90 113 ARG A O 1
ATOM 912 N N . LEU A 1 114 ? 28.610 11.646 55.651 1.00 29.41 114 LEU A N 1
ATOM 913 C CA . LEU A 1 114 ? 28.064 12.344 54.497 1.00 36.06 114 LEU A CA 1
ATOM 914 C C . LEU A 1 114 ? 26.666 12.887 54.776 1.00 31.82 114 LEU A C 1
ATOM 915 O O . LEU A 1 114 ? 26.321 13.990 54.337 1.00 29.59 114 LEU A O 1
ATOM 920 N N . ARG A 1 115 ? 25.847 12.133 55.503 1.00 30.97 115 ARG A N 1
ATOM 921 C CA . ARG A 1 115 ? 24.497 12.609 55.774 1.00 34.68 115 ARG A CA 1
ATOM 922 C C . ARG A 1 115 ? 24.529 13.839 56.672 1.00 34.81 115 ARG A C 1
ATOM 923 O O . ARG A 1 115 ? 23.738 14.775 56.492 1.00 34.74 115 ARG A O 1
ATOM 931 N N . GLU A 1 116 ? 25.447 13.871 57.638 1.00 33.40 116 GLU A N 1
ATOM 932 C CA . GLU A 1 116 ? 25.533 15.057 58.475 1.00 39.97 116 GLU A CA 1
ATOM 933 C C . GLU A 1 116 ? 25.979 16.253 57.650 1.00 33.86 116 GLU A C 1
ATOM 934 O O . GLU A 1 116 ? 25.400 17.339 57.745 1.00 35.83 116 GLU A O 1
ATOM 940 N N . VAL A 1 117 ? 27.000 16.054 56.816 1.00 33.96 117 VAL A N 1
ATOM 941 C CA . VAL A 1 117 ? 27.444 17.098 55.894 1.00 28.01 117 VAL A CA 1
ATOM 942 C C . VAL A 1 117 ? 26.284 17.589 55.053 1.00 26.97 117 VAL A C 1
ATOM 943 O O . VAL A 1 117 ? 25.943 18.779 55.055 1.00 25.76 117 VAL A O 1
ATOM 947 N N . VAL A 1 118 ? 25.656 16.672 54.319 1.00 30.57 118 VAL A N 1
ATOM 948 C CA . VAL A 1 118 ? 24.615 17.054 53.374 1.00 32.57 118 VAL A CA 1
ATOM 949 C C . VAL A 1 118 ? 23.405 17.658 54.084 1.00 29.80 118 VAL A C 1
ATOM 950 O O . VAL A 1 118 ? 22.682 18.470 53.483 1.00 29.19 118 VAL A O 1
ATOM 954 N N . ALA A 1 119 ? 23.177 17.313 55.360 1.00 28.70 119 ALA A N 1
ATOM 955 C CA . ALA A 1 119 ? 22.064 17.926 56.089 1.00 31.53 119 ALA A CA 1
ATOM 956 C C . ALA A 1 119 ? 22.363 19.385 56.467 1.00 24.84 119 ALA A C 1
ATOM 957 O O . ALA A 1 119 ? 21.460 20.228 56.445 1.00 24.08 119 ALA A O 1
ATOM 959 N N . LYS A 1 120 ? 23.612 19.711 56.813 1.00 21.30 120 LYS A N 1
ATOM 960 C CA . LYS A 1 120 ? 23.948 21.115 57.052 1.00 30.46 120 LYS A CA 1
ATOM 961 C C . LYS A 1 120 ? 23.643 21.969 55.826 1.00 31.12 120 LYS A C 1
ATOM 962 O O . LYS A 1 120 ? 22.949 22.990 55.925 1.00 28.02 120 LYS A O 1
ATOM 968 N N . VAL A 1 121 ? 24.168 21.567 54.662 1.00 23.00 121 VAL A N 1
ATOM 969 C CA . VAL A 1 121 ? 24.017 22.366 53.448 1.00 26.85 121 VAL A CA 1
ATOM 970 C C . VAL A 1 121 ? 22.542 22.612 53.148 1.00 23.59 121 VAL A C 1
ATOM 971 O O . VAL A 1 121 ? 22.131 23.736 52.844 1.00 25.62 121 VAL A O 1
ATOM 975 N N . LYS A 1 122 ? 21.720 21.566 53.235 1.00 29.51 122 LYS A N 1
ATOM 976 C CA . LYS A 1 122 ? 20.290 21.728 52.972 1.00 33.18 122 LYS A CA 1
ATOM 977 C C . LYS A 1 122 ? 19.677 22.770 53.901 1.00 32.14 122 LYS A C 1
ATOM 978 O O . LYS A 1 122 ? 18.826 23.565 53.486 1.00 29.46 122 LYS A O 1
ATOM 984 N N . GLU A 1 123 ? 20.114 22.786 55.162 1.00 32.89 123 GLU A N 1
ATOM 985 C CA . GLU A 1 123 ? 19.617 23.766 56.122 1.00 37.51 123 GLU A CA 1
ATOM 986 C C . GLU A 1 123 ? 19.913 25.189 55.654 1.00 36.15 123 GLU A C 1
ATOM 987 O O . GLU A 1 123 ? 19.019 26.042 55.606 1.00 31.23 123 GLU A O 1
ATOM 993 N N . LYS A 1 124 ? 21.170 25.455 55.286 1.00 33.66 124 LYS A N 1
ATOM 994 C CA . LYS A 1 124 ? 21.547 26.792 54.839 1.00 35.66 124 LYS A CA 1
ATOM 995 C C . LYS A 1 124 ? 20.869 27.144 53.521 1.00 29.33 124 LYS A C 1
ATOM 996 O O . LYS A 1 124 ? 20.355 28.256 53.362 1.00 27.62 124 LYS A O 1
ATOM 1002 N N . LEU A 1 125 ? 20.850 26.204 52.574 1.00 31.04 125 LEU A N 1
ATOM 1003 C CA . LEU A 1 125 ? 20.092 26.405 51.339 1.00 38.26 125 LEU A CA 1
ATOM 1004 C C . LEU A 1 125 ? 18.638 26.764 51.646 1.00 38.46 125 LEU A C 1
ATOM 1005 O O . LEU A 1 125 ? 18.110 27.756 51.128 1.00 36.92 125 LEU A O 1
ATOM 1010 N N . GLU A 1 126 ? 17.990 25.980 52.517 1.00 36.77 126 GLU A N 1
ATOM 1011 C CA . GLU A 1 126 ? 16.610 26.249 52.924 1.00 39.22 126 GLU A CA 1
ATOM 1012 C C . GLU A 1 126 ? 16.426 27.667 53.463 1.00 42.80 126 GLU A C 1
ATOM 1013 O O . GLU A 1 126 ? 15.382 28.288 53.236 1.00 41.84 126 GLU A O 1
ATOM 1019 N N . GLN A 1 127 ? 17.422 28.194 54.176 1.00 38.32 127 GLN A N 1
ATOM 1020 C CA . GLN A 1 127 ? 17.288 29.517 54.776 1.00 42.35 127 GLN A CA 1
ATOM 1021 C C . GLN A 1 127 ? 17.391 30.622 53.728 1.00 47.22 127 GLN A C 1
ATOM 1022 O O . GLN A 1 127 ? 16.581 31.558 53.714 1.00 47.44 127 GLN A O 1
ATOM 1028 N N . GLU A 1 128 ? 18.386 30.534 52.844 1.00 43.91 128 GLU A N 1
ATOM 1029 C CA . GLU A 1 128 ? 18.553 31.534 51.802 1.00 37.17 128 GLU A CA 1
ATOM 1030 C C . GLU A 1 128 ? 17.364 31.605 50.857 1.00 41.75 128 GLU A C 1
ATOM 1031 O O . GLU A 1 128 ? 17.297 32.536 50.047 1.00 46.16 128 GLU A O 1
ATOM 1037 N N . GLN A 1 129 ? 16.425 30.656 50.942 1.00 49.39 129 GLN A N 1
ATOM 1038 C CA . GLN A 1 129 ? 15.298 30.581 50.015 1.00 52.52 129 GLN A CA 1
ATOM 1039 C C . GLN A 1 129 ? 13.949 30.708 50.729 1.00 55.89 129 GLN A C 1
ATOM 1040 O O . GLN A 1 129 ? 13.017 29.943 50.451 1.00 64.46 129 GLN A O 1
ATOM 1046 N N . LYS A 1 130 ? 13.823 31.673 51.637 1.00 48.84 130 LYS A N 1
ATOM 1047 C CA . LYS A 1 130 ? 12.574 31.859 52.376 1.00 56.54 130 LYS A CA 1
ATOM 1048 C C . LYS A 1 130 ? 11.809 33.088 51.884 1.00 61.40 130 LYS A C 1
ATOM 1049 O O . LYS A 1 130 ? 11.068 33.022 50.897 1.00 55.35 130 LYS A O 1
ATOM 1063 N N . VAL B 1 3 ? 66.644 23.729 73.938 1.00 34.26 3 VAL B N 1
ATOM 1064 C CA . VAL B 1 3 ? 65.485 22.875 73.549 1.00 29.97 3 VAL B CA 1
ATOM 1065 C C . VAL B 1 3 ? 64.169 23.639 73.748 1.00 30.56 3 VAL B C 1
ATOM 1066 O O . VAL B 1 3 ? 63.980 24.242 74.784 1.00 32.92 3 VAL B O 1
ATOM 1070 N N . TRP B 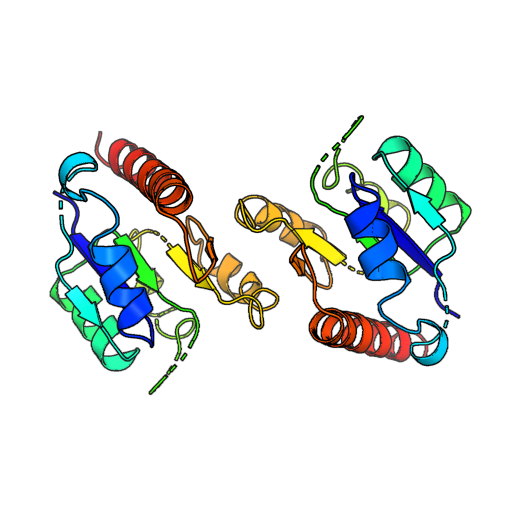1 4 ? 63.314 23.584 72.739 1.00 27.02 4 TRP B N 1
ATOM 1071 C CA . TRP B 1 4 ? 61.968 24.181 72.782 1.00 22.45 4 TRP B CA 1
ATOM 1072 C C . TRP B 1 4 ? 61.036 23.244 73.552 1.00 22.88 4 TRP B C 1
ATOM 1073 O O . TRP B 1 4 ? 61.257 22.088 73.600 1.00 29.38 4 TRP B O 1
ATOM 1084 N N . LYS B 1 5 ? 60.016 23.779 74.141 1.00 14.40 5 LYS B N 1
ATOM 1085 C CA . LYS B 1 5 ? 59.185 23.039 75.081 1.00 21.80 5 LYS B CA 1
ATOM 1086 C C . LYS B 1 5 ? 57.777 22.880 74.528 1.00 19.08 5 LYS B C 1
ATOM 1087 O O . LYS B 1 5 ? 57.157 23.861 74.109 1.00 19.37 5 LYS B O 1
ATOM 1093 N N . VAL B 1 6 ? 57.274 21.649 74.555 1.00 15.58 6 VAL B N 1
ATOM 1094 C CA . VAL B 1 6 ? 55.995 21.299 73.956 1.00 20.41 6 VAL B CA 1
ATOM 1095 C C . VAL B 1 6 ? 55.044 20.864 75.061 1.00 17.12 6 VAL B C 1
ATOM 1096 O O . VAL B 1 6 ? 55.418 20.084 75.945 1.00 15.26 6 VAL B O 1
ATOM 1100 N N . LEU B 1 7 ? 53.826 21.384 75.013 1.00 14.08 7 LEU B N 1
ATOM 1101 C CA . LEU B 1 7 ? 52.706 20.843 75.762 1.00 16.41 7 LEU B CA 1
ATOM 1102 C C . LEU B 1 7 ? 51.800 20.074 74.798 1.00 18.89 7 LEU B C 1
ATOM 1103 O O . LEU B 1 7 ? 51.454 20.568 73.715 1.00 18.73 7 LEU B O 1
ATOM 1108 N N . ILE B 1 8 ? 51.442 18.859 75.183 1.00 16.89 8 ILE B N 1
ATOM 1109 C CA . ILE B 1 8 ? 50.538 18.026 74.411 1.00 18.52 8 ILE B CA 1
ATOM 1110 C C . ILE B 1 8 ? 49.249 17.937 75.212 1.00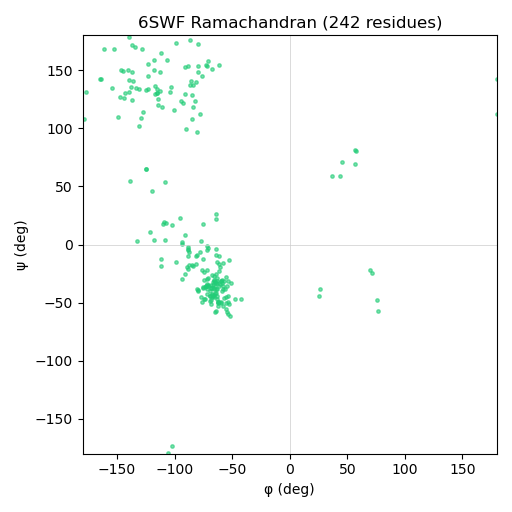 17.93 8 ILE B C 1
ATOM 1111 O O . ILE B 1 8 ? 49.262 17.483 76.362 1.00 17.13 8 ILE B O 1
ATOM 1116 N N . ALA B 1 9 ? 48.147 18.427 74.631 1.00 17.72 9 ALA B N 1
ATOM 1117 C CA . ALA B 1 9 ? 46.853 18.476 75.314 1.00 20.30 9 ALA B CA 1
ATOM 1118 C C . ALA B 1 9 ? 45.795 17.848 74.419 1.00 19.83 9 ALA B C 1
ATOM 1119 O O . ALA B 1 9 ? 45.428 18.430 73.390 1.00 18.84 9 ALA B O 1
ATOM 1121 N N . ASP B 1 10 ? 45.318 1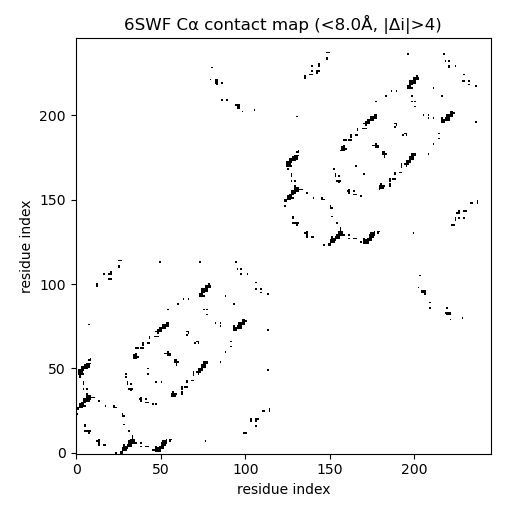6.658 74.804 1.00 17.57 10 ASP B N 1
ATOM 1122 C CA . ASP B 1 10 ? 44.196 16.006 74.138 1.00 22.77 10 ASP B CA 1
ATOM 1123 C C . ASP B 1 10 ? 43.309 15.356 75.193 1.00 22.20 10 ASP B C 1
ATOM 1124 O O . ASP B 1 10 ? 43.774 14.944 76.258 1.00 24.79 10 ASP B O 1
ATOM 1129 N N . ASP B 1 11 ? 42.025 15.272 74.899 1.00 18.15 11 ASP B N 1
ATOM 1130 C CA . ASP B 1 11 ? 41.128 14.709 75.884 1.00 20.99 11 ASP B CA 1
ATOM 1131 C C . ASP B 1 11 ? 41.207 13.173 75.949 1.00 27.88 11 ASP B C 1
ATOM 1132 O O . ASP B 1 11 ? 40.456 12.570 76.724 1.00 32.78 11 ASP B O 1
ATOM 1137 N N . GLU B 1 12 ? 42.092 12.520 75.180 1.00 25.09 12 GLU B N 1
ATOM 1138 C CA . GLU B 1 12 ? 42.251 11.068 75.257 1.00 19.15 12 GLU B CA 1
ATOM 1139 C C . GLU B 1 12 ? 43.718 10.687 75.330 1.00 19.76 12 GLU B C 1
ATOM 1140 O O . GLU B 1 12 ? 44.536 11.176 74.545 1.00 23.77 12 GLU B O 1
ATOM 1146 N N . ALA B 1 13 ? 44.024 9.767 76.252 1.00 24.64 13 ALA B N 1
ATOM 1147 C CA . ALA B 1 13 ? 45.407 9.348 76.506 1.00 27.43 13 ALA B CA 1
ATOM 1148 C C . ALA B 1 13 ? 46.039 8.651 75.304 1.00 20.18 13 ALA B C 1
ATOM 1149 O O . ALA B 1 13 ? 47.234 8.835 75.043 1.00 17.06 13 ALA B O 1
ATOM 1151 N N . ILE B 1 14 ? 45.269 7.824 74.585 1.00 17.90 14 ILE B N 1
ATOM 1152 C CA . ILE B 1 14 ? 45.821 7.090 73.451 1.00 15.43 14 ILE B CA 1
ATOM 1153 C C . ILE B 1 14 ? 46.239 8.044 72.340 1.00 25.34 14 ILE B C 1
ATOM 1154 O O . ILE B 1 14 ? 47.135 7.726 71.554 1.00 24.54 14 ILE B O 1
ATOM 1159 N N . ILE B 1 15 ? 45.604 9.219 72.247 1.00 23.07 15 ILE B N 1
ATOM 1160 C CA . ILE B 1 15 ? 46.029 10.214 71.271 1.00 21.48 15 ILE B CA 1
ATOM 1161 C C . ILE B 1 15 ? 47.236 10.986 71.787 1.00 26.18 15 ILE B C 1
ATOM 1162 O O . ILE B 1 15 ? 48.163 11.290 71.027 1.00 23.71 15 ILE B O 1
ATOM 1167 N N . ARG B 1 16 ? 47.247 11.290 73.090 1.00 23.00 16 ARG B N 1
ATOM 1168 C CA . ARG B 1 16 ? 48.327 12.059 73.700 1.00 21.57 16 ARG B CA 1
ATOM 1169 C C . ARG B 1 16 ? 49.644 11.293 73.675 1.00 25.48 16 ARG B C 1
ATOM 1170 O O . ARG B 1 16 ? 50.704 11.872 73.400 1.00 23.10 16 ARG B O 1
ATOM 1178 N N . GLU B 1 17 ? 49.598 9.995 73.994 1.00 30.21 17 GLU B N 1
ATOM 1179 C CA . GLU B 1 17 ? 50.792 9.158 73.993 1.00 29.55 17 GLU B CA 1
ATOM 1180 C C . GLU B 1 17 ? 51.156 8.674 72.598 1.00 28.86 17 GLU B C 1
ATOM 1181 O O . GLU B 1 17 ? 52.292 8.234 72.391 1.00 37.12 17 GLU B O 1
ATOM 1187 N N . GLY B 1 18 ? 50.228 8.758 71.640 1.00 28.44 18 GLY B N 1
ATOM 1188 C CA . GLY B 1 18 ? 50.539 8.598 70.232 1.00 19.19 18 GLY B CA 1
ATOM 1189 C C . GLY B 1 18 ? 51.445 9.716 69.733 1.00 33.49 18 GLY B C 1
ATOM 1190 O O . GLY B 1 18 ? 52.538 9.419 69.253 1.00 38.16 18 GLY B O 1
ATOM 1191 N N . ILE B 1 19 ? 51.038 10.994 69.844 1.00 24.77 19 ILE B N 1
ATOM 1192 C CA . ILE B 1 19 ? 51.922 12.094 69.445 1.00 30.68 19 ILE B CA 1
ATOM 1193 C C . ILE B 1 19 ? 53.272 11.964 70.146 1.00 31.66 19 ILE B C 1
ATOM 1194 O O . ILE B 1 19 ? 54.338 12.010 69.515 1.00 27.77 19 ILE B O 1
ATOM 1199 N N . ARG B 1 20 ? 53.237 11.805 71.470 1.00 28.13 20 ARG B N 1
ATOM 1200 C CA . ARG B 1 20 ? 54.463 11.856 72.249 1.00 32.00 20 ARG B CA 1
ATOM 1201 C C . ARG B 1 20 ? 55.488 10.843 71.744 1.00 39.26 20 ARG B C 1
ATOM 1202 O O . ARG B 1 20 ? 56.607 11.222 71.374 1.00 40.87 20 ARG B O 1
ATOM 1210 N N . GLU B 1 21 ? 55.112 9.560 71.668 1.00 34.91 21 GLU B N 1
ATOM 1211 C CA . GLU B 1 21 ? 56.069 8.515 71.327 1.00 40.02 21 GLU B CA 1
ATOM 1212 C C . GLU B 1 21 ? 56.079 8.157 69.839 1.00 40.23 21 GLU B C 1
ATOM 1213 O O . GLU B 1 21 ? 56.511 7.052 69.482 1.00 47.94 21 GLU B O 1
ATOM 1219 N N . SER B 1 22 ? 55.624 9.055 68.967 1.00 37.63 22 SER B N 1
ATOM 1220 C CA . SER B 1 22 ? 55.654 8.815 67.527 1.00 39.32 22 SER B CA 1
ATOM 1221 C C . SER B 1 22 ? 56.703 9.665 66.818 1.00 36.17 22 SER B C 1
ATOM 1222 O O . SER B 1 22 ? 56.813 9.608 65.589 1.00 37.37 22 SER B O 1
ATOM 1225 N N . ILE B 1 23 ? 57.492 10.428 67.567 1.00 37.31 23 ILE B N 1
ATOM 1226 C CA . ILE B 1 23 ? 58.492 11.342 67.019 1.00 36.65 23 ILE B CA 1
ATOM 1227 C C . ILE B 1 23 ? 59.563 11.521 68.081 1.00 31.65 23 ILE B C 1
ATOM 1228 O O . ILE B 1 23 ? 59.255 11.711 69.259 1.00 34.49 23 ILE B O 1
ATOM 1233 N N . ASP B 1 24 ? 60.821 11.444 67.672 1.00 37.68 24 ASP B N 1
ATOM 1234 C CA . ASP B 1 24 ? 61.902 11.852 68.562 1.00 35.64 24 ASP B CA 1
ATOM 1235 C C . ASP B 1 24 ? 61.933 13.370 68.544 1.00 27.17 24 ASP B C 1
ATOM 1236 O O . ASP B 1 24 ? 62.206 13.986 67.510 1.00 26.64 24 ASP B O 1
ATOM 1241 N N . TRP B 1 25 ? 61.583 13.971 69.674 1.00 26.11 25 TRP B N 1
ATOM 1242 C CA . TRP B 1 25 ? 61.484 15.417 69.736 1.00 30.72 25 TRP B CA 1
ATOM 1243 C C . TRP B 1 25 ? 62.850 16.071 69.764 1.00 28.24 25 TRP B C 1
ATOM 1244 O O . TRP B 1 25 ? 62.998 17.216 69.332 1.00 24.67 25 TRP B O 1
ATOM 1255 N N . ASN B 1 26 ? 63.857 15.332 70.213 1.00 30.46 26 ASN B N 1
ATOM 1256 C CA . ASN B 1 26 ? 65.171 15.899 70.462 1.00 31.26 26 ASN B CA 1
ATOM 1257 C C . ASN B 1 26 ? 65.867 16.386 69.190 1.00 30.60 26 ASN B C 1
ATOM 1258 O O . ASN B 1 26 ? 66.650 17.337 69.255 1.00 27.30 26 ASN B O 1
ATOM 1263 N N . GLU B 1 27 ? 65.630 15.755 68.039 1.00 27.01 27 GLU B N 1
ATOM 1264 C CA . GLU B 1 27 ? 66.267 16.213 66.804 1.00 39.10 27 GLU B CA 1
ATOM 1265 C C . GLU B 1 27 ? 65.431 17.240 66.052 1.00 33.96 27 GLU B C 1
ATOM 1266 O O . GLU B 1 27 ? 65.747 17.555 64.903 1.00 27.19 27 GLU B O 1
ATOM 1272 N N . PHE B 1 28 ? 64.345 17.717 66.656 1.00 33.43 28 PHE B N 1
ATOM 1273 C CA . PHE B 1 28 ? 63.729 18.983 66.299 1.00 31.37 28 PHE B CA 1
ATOM 1274 C C . PHE B 1 28 ? 63.951 20.008 67.402 1.00 28.67 28 PHE B C 1
ATOM 1275 O O . PHE B 1 28 ? 63.232 21.004 67.482 1.00 29.41 28 PHE B O 1
ATOM 1283 N N . ASN B 1 29 ? 64.946 19.760 68.254 1.00 26.76 29 ASN B N 1
ATOM 1284 C CA . ASN B 1 29 ? 65.336 20.658 69.343 1.00 31.54 29 ASN B CA 1
ATOM 1285 C C . ASN B 1 29 ? 64.164 20.941 70.262 1.00 26.15 29 ASN B C 1
ATOM 1286 O O . ASN B 1 29 ? 63.963 22.063 70.726 1.00 25.15 29 ASN B O 1
ATOM 1299 N N . GLU B 1 31 ? 61.279 19.230 73.438 1.00 21.59 31 GLU B N 1
ATOM 1300 C CA . GLU B 1 31 ? 61.053 18.256 74.490 1.00 21.45 31 GLU B CA 1
ATOM 1301 C C . GLU B 1 31 ? 59.652 18.487 75.027 1.00 20.00 31 GLU B C 1
ATOM 1302 O O . GLU B 1 31 ? 59.205 19.628 75.124 1.00 23.85 31 GLU B O 1
ATOM 1308 N N . VAL B 1 32 ? 58.967 17.401 75.366 1.00 16.77 32 VAL B N 1
ATOM 1309 C CA . VAL B 1 32 ? 57.594 17.468 75.858 1.00 18.94 32 VAL B CA 1
ATOM 1310 C C . VAL B 1 32 ? 57.657 17.589 77.366 1.00 24.10 32 VAL B C 1
ATOM 1311 O O . VAL B 1 32 ? 57.827 16.611 78.100 1.00 25.08 32 VAL B O 1
ATOM 1315 N N . VAL B 1 33 ? 57.500 18.824 77.876 1.00 23.53 33 VAL B N 1
ATOM 1316 C CA . VAL B 1 33 ? 57.565 19.090 79.303 1.00 22.64 33 VAL B CA 1
ATOM 1317 C C . VAL B 1 33 ? 56.221 18.939 80.009 1.00 28.03 33 VAL B C 1
ATOM 1318 O O . VAL B 1 33 ? 56.163 19.101 81.238 1.00 25.70 33 VAL B O 1
ATOM 1322 N N . ALA B 1 34 ? 55.140 18.635 79.275 1.00 26.62 34 ALA B N 1
ATOM 1323 C CA . ALA B 1 34 ? 53.823 18.517 79.894 1.00 30.03 34 ALA B CA 1
ATOM 1324 C C . ALA B 1 34 ? 52.825 17.820 78.961 1.00 25.97 34 ALA B C 1
ATOM 1325 O O . ALA B 1 34 ? 52.850 18.013 77.741 1.00 20.78 34 ALA B O 1
ATOM 1327 N N . GLU B 1 35 ? 51.958 17.001 79.555 1.00 22.07 35 GLU B N 1
ATOM 1328 C CA . GLU B 1 35 ? 50.706 16.579 78.944 1.00 22.67 35 GLU B CA 1
ATOM 1329 C C . GLU B 1 35 ? 49.554 17.085 79.809 1.00 25.15 35 GLU B C 1
ATOM 1330 O O . GLU B 1 35 ? 49.694 17.239 81.027 1.00 31.28 35 GLU B O 1
ATOM 1336 N N . ALA B 1 36 ? 48.408 17.349 79.188 1.00 16.10 36 ALA B N 1
ATOM 1337 C CA . ALA B 1 36 ? 47.241 17.778 79.941 1.00 18.36 36 ALA B CA 1
ATOM 1338 C C . ALA B 1 36 ? 46.012 17.047 79.422 1.00 20.72 36 ALA B C 1
ATOM 1339 O O . ALA B 1 36 ? 45.945 16.686 78.243 1.00 18.49 36 ALA B O 1
ATOM 1341 N N . GLU B 1 37 ? 45.051 16.794 80.327 1.00 21.68 37 GLU B N 1
ATOM 1342 C CA . GLU B 1 37 ? 43.830 16.068 79.977 1.00 19.09 37 GLU B CA 1
ATOM 1343 C C . GLU B 1 37 ? 42.571 16.924 80.006 1.00 15.46 37 GLU B C 1
ATOM 1344 O O . GLU B 1 37 ? 41.581 16.547 79.386 1.00 18.13 37 GLU B O 1
ATOM 1350 N N . ASP B 1 38 ? 42.586 18.071 80.667 1.00 19.59 38 ASP B N 1
ATOM 1351 C CA . ASP B 1 38 ? 41.524 19.047 80.506 1.00 18.44 38 ASP B CA 1
ATOM 1352 C C . ASP B 1 38 ? 42.120 20.407 80.185 1.00 18.82 38 ASP B C 1
ATOM 1353 O O . ASP B 1 38 ? 43.326 20.628 80.304 1.00 16.41 38 ASP B O 1
ATOM 1358 N N . GLY B 1 39 ? 41.232 21.322 79.781 1.00 24.91 39 GLY B N 1
ATOM 1359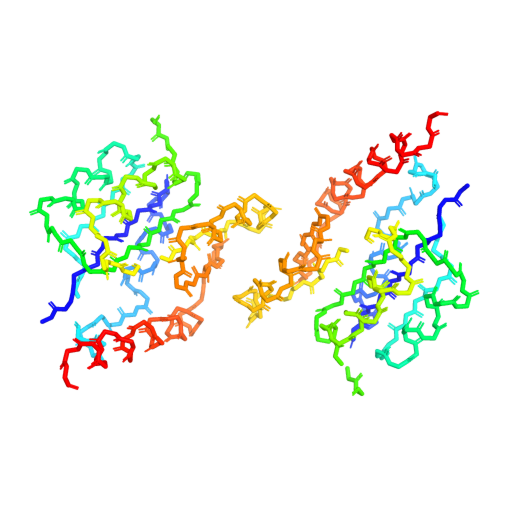 C CA . GLY B 1 39 ? 41.644 22.667 79.419 1.00 18.08 39 GLY B CA 1
ATOM 1360 C C . GLY B 1 39 ? 42.227 23.453 80.569 1.00 20.61 39 GLY B C 1
ATOM 1361 O O . GLY B 1 39 ? 43.247 24.122 80.401 1.00 29.70 39 GLY B O 1
ATOM 1362 N N . GLU B 1 40 ? 41.622 23.360 81.760 1.00 24.13 40 GLU B N 1
ATOM 1363 C CA . GLU B 1 40 ? 42.141 24.083 82.928 1.00 23.42 40 GLU B CA 1
ATOM 1364 C C . GLU B 1 40 ? 43.546 23.613 83.304 1.00 19.97 40 GLU B C 1
ATOM 1365 O O . GLU B 1 40 ? 44.423 24.428 83.610 1.00 19.64 40 GLU B O 1
ATOM 1371 N N . GLU B 1 41 ? 43.771 22.298 83.318 1.00 21.34 41 GLU B N 1
ATOM 1372 C CA . GLU B 1 41 ? 45.122 21.789 83.521 1.00 22.43 41 GLU B CA 1
ATOM 1373 C C . GLU B 1 41 ? 46.041 22.176 82.359 1.00 23.15 41 GLU B C 1
ATOM 1374 O O . GLU B 1 41 ? 47.240 22.414 82.557 1.00 14.65 41 GLU B O 1
ATOM 1380 N N . ALA B 1 42 ? 45.490 22.270 81.146 1.00 15.60 42 ALA B N 1
ATOM 1381 C CA . ALA B 1 42 ? 46.307 22.596 79.989 1.00 17.54 42 ALA B CA 1
ATOM 1382 C C . ALA B 1 42 ? 46.906 23.985 80.114 1.00 16.90 42 ALA B C 1
ATOM 1383 O O . ALA B 1 42 ? 48.126 24.148 80.047 1.00 17.93 42 ALA B O 1
ATOM 1385 N N . LEU B 1 43 ? 46.058 25.002 80.286 1.00 19.61 43 LEU B N 1
ATOM 1386 C CA . LEU B 1 43 ? 46.542 26.380 80.396 1.00 26.86 43 LEU B CA 1
ATOM 1387 C C . LEU B 1 43 ? 47.569 26.531 81.508 1.00 21.53 43 LEU B C 1
ATOM 1388 O O . LEU B 1 43 ? 48.643 27.111 81.308 1.00 22.26 43 LEU B O 1
ATOM 1393 N N . GLU B 1 44 ? 47.227 26.035 82.698 1.00 20.11 44 GLU B N 1
ATOM 1394 C CA . GLU B 1 44 ? 48.080 26.154 83.871 1.00 25.55 44 GLU B CA 1
ATOM 1395 C C . GLU B 1 44 ? 49.470 25.609 83.557 1.00 21.97 44 GLU B C 1
ATOM 1396 O O . GLU B 1 44 ? 50.486 26.237 83.862 1.00 20.48 44 GLU B O 1
ATOM 1402 N N . LEU B 1 45 ? 49.518 24.450 82.893 1.00 23.71 45 LEU B N 1
ATOM 1403 C CA . LEU B 1 45 ? 50.775 23.811 82.528 1.00 21.16 45 LEU B CA 1
ATOM 1404 C C . LEU B 1 45 ? 51.549 24.646 81.529 1.00 15.13 45 LEU B C 1
ATOM 1405 O O . LEU B 1 45 ? 52.771 24.737 81.629 1.00 17.24 45 LEU B O 1
ATOM 1410 N N . ALA B 1 46 ? 50.856 25.284 80.583 1.00 17.69 46 ALA B N 1
ATOM 1411 C CA . ALA B 1 46 ? 51.540 26.054 79.550 1.00 16.50 46 ALA B CA 1
ATOM 1412 C C . ALA B 1 46 ? 52.137 27.328 80.122 1.00 19.90 46 ALA B C 1
ATOM 1413 O O . ALA B 1 46 ? 53.248 27.726 79.747 1.00 17.68 46 ALA B O 1
ATOM 1415 N N . LEU B 1 47 ? 51.421 27.971 81.046 1.00 16.47 47 LEU B N 1
ATOM 1416 C CA . LEU B 1 47 ? 51.922 29.210 81.632 1.00 18.23 47 LEU B CA 1
ATOM 1417 C C . LEU B 1 47 ? 53.160 28.981 82.502 1.00 23.69 47 LEU B C 1
ATOM 1418 O O . LEU B 1 47 ? 54.109 29.778 82.442 1.00 24.00 47 LEU B O 1
ATOM 1423 N N . ARG B 1 48 ? 53.184 27.922 83.333 1.00 19.33 48 ARG B N 1
ATOM 1424 C CA . ARG B 1 48 ? 54.295 27.840 84.282 1.00 25.23 48 ARG B CA 1
ATOM 1425 C C . ARG B 1 48 ? 55.515 27.139 83.703 1.00 25.21 48 ARG B C 1
ATOM 1426 O O . ARG B 1 48 ? 56.607 27.255 84.272 1.00 21.94 48 ARG B O 1
ATOM 1434 N N . HIS B 1 49 ? 55.359 26.392 82.609 1.00 19.37 49 HIS B N 1
ATOM 1435 C CA . HIS B 1 49 ? 56.503 25.977 81.801 1.00 15.17 49 HIS B CA 1
ATOM 1436 C C . HIS B 1 49 ? 56.861 26.988 80.721 1.00 17.24 49 HIS B C 1
ATOM 1437 O O . HIS B 1 49 ? 57.847 26.769 80.019 1.00 17.16 49 HIS B O 1
ATOM 1444 N N . ARG B 1 50 ? 56.082 28.060 80.556 1.00 12.54 50 ARG B N 1
ATOM 1445 C CA . ARG B 1 50 ? 56.286 29.056 79.498 1.00 16.04 50 ARG B CA 1
ATOM 1446 C C . ARG B 1 50 ? 56.604 28.409 78.142 1.00 17.02 50 ARG B C 1
ATOM 1447 O O . ARG B 1 50 ? 57.629 28.696 77.525 1.00 13.99 50 ARG B O 1
ATOM 1455 N N . VAL B 1 51 ? 55.675 27.561 77.658 1.00 16.75 51 VAL B N 1
ATOM 1456 C CA . VAL B 1 51 ? 55.968 26.667 76.533 1.00 18.05 51 VAL B CA 1
ATOM 1457 C C . VAL B 1 51 ? 56.077 27.440 75.217 1.00 16.76 51 VAL B C 1
ATOM 1458 O O . VAL B 1 51 ? 55.459 28.499 75.029 1.00 13.84 51 VAL B O 1
ATOM 1462 N N . ASP B 1 52 ? 56.852 26.873 74.278 1.00 14.97 52 ASP B N 1
ATOM 1463 C CA . ASP B 1 52 ? 57.019 27.405 72.927 1.00 14.63 52 ASP B CA 1
ATOM 1464 C C . ASP B 1 52 ? 56.061 26.805 71.914 1.00 19.39 52 ASP B C 1
ATOM 1465 O O . ASP B 1 52 ? 55.694 27.477 70.941 1.00 20.94 52 ASP B O 1
ATOM 1470 N N . VAL B 1 53 ? 55.650 25.558 72.115 1.00 18.25 53 VAL B N 1
ATOM 1471 C CA . VAL B 1 53 ? 54.893 24.816 71.123 1.00 17.22 53 VAL B CA 1
ATOM 1472 C C . VAL B 1 53 ? 53.678 24.209 71.804 1.00 18.68 53 VAL B C 1
ATOM 1473 O O . VAL B 1 53 ? 53.795 23.607 72.875 1.00 15.17 53 VAL B O 1
ATOM 1477 N N . LEU B 1 54 ? 52.516 24.347 71.172 1.00 21.56 54 LEU B N 1
ATOM 1478 C CA . LEU B 1 54 ? 51.253 23.985 71.791 1.00 21.76 54 LEU B CA 1
ATOM 1479 C C . LEU B 1 54 ? 50.452 23.046 70.888 1.00 19.88 54 LEU B C 1
ATOM 1480 O O . LEU B 1 54 ? 50.010 23.444 69.805 1.00 21.03 54 LEU B O 1
ATOM 1485 N N . PHE B 1 55 ? 50.254 21.808 71.340 1.00 15.73 55 PHE B N 1
ATOM 1486 C CA . PHE B 1 55 ? 49.350 20.867 70.684 1.00 16.30 55 PHE B CA 1
ATOM 1487 C C . PHE B 1 55 ? 48.027 20.832 71.441 1.00 18.92 55 PHE B C 1
ATOM 1488 O O . PHE B 1 55 ? 47.994 20.405 72.601 1.00 21.16 55 PHE B O 1
ATOM 1496 N N . VAL B 1 56 ? 46.940 21.253 70.786 1.00 15.20 56 VAL B N 1
ATOM 1497 C CA . VAL B 1 56 ? 45.669 21.495 71.474 1.00 19.45 56 VAL B CA 1
ATOM 1498 C C . VAL B 1 56 ? 44.495 21.093 70.578 1.00 22.46 56 VAL B C 1
ATOM 1499 O O . VAL B 1 56 ? 44.310 21.647 69.482 1.00 14.76 56 VAL B O 1
ATOM 1503 N N . ASP B 1 57 ? 43.626 20.230 71.148 1.00 21.34 57 ASP B N 1
ATOM 1504 C CA . ASP B 1 57 ? 42.642 19.351 70.510 1.00 23.32 57 ASP B CA 1
ATOM 1505 C C . ASP B 1 57 ? 41.376 20.035 69.974 1.00 27.52 57 ASP B C 1
ATOM 1506 O O . ASP B 1 57 ? 40.613 19.374 69.259 1.00 39.39 57 ASP B O 1
ATOM 1511 N N . LEU B 1 58 ? 41.106 21.297 70.312 1.00 21.56 58 LEU B N 1
ATOM 1512 C CA . LEU B 1 58 ? 39.799 21.942 70.093 1.00 28.31 58 LEU B CA 1
ATOM 1513 C C . LEU B 1 58 ? 38.751 21.505 71.112 1.00 22.56 58 LEU B C 1
ATOM 1514 O O . LEU B 1 58 ? 38.177 22.345 71.809 1.00 20.29 58 LEU B O 1
ATOM 1519 N N . SER B 1 59 ? 38.492 20.205 71.203 1.00 24.79 59 SER B N 1
ATOM 1520 C CA . SER B 1 59 ? 37.595 19.665 72.215 1.00 28.49 59 SER B CA 1
ATOM 1521 C C . SER B 1 59 ? 38.402 19.365 73.476 1.00 30.51 59 SER B C 1
ATOM 1522 O O . SER B 1 59 ? 39.316 18.536 73.456 1.00 27.26 59 SER B O 1
ATOM 1533 N N . PRO B 1 61 ? 37.671 19.072 77.908 1.00 21.26 61 PRO B N 1
ATOM 1534 C CA . PRO B 1 61 ? 36.699 19.194 78.998 1.00 22.42 61 PRO B CA 1
ATOM 1535 C C . PRO B 1 61 ? 37.112 20.284 79.975 1.00 13.91 61 PRO B C 1
ATOM 1536 O O . PRO B 1 61 ? 38.276 20.681 80.041 1.00 9.24 61 PRO B O 1
ATOM 1540 N N . ILE B 1 62 ? 36.111 20.765 80.728 1.00 17.88 62 ILE B N 1
ATOM 1541 C CA . ILE B 1 62 ? 36.185 21.921 81.641 1.00 20.79 62 ILE B CA 1
ATOM 1542 C C . ILE B 1 62 ? 36.278 23.218 80.843 1.00 19.56 62 ILE B C 1
ATOM 1543 O O . ILE B 1 62 ? 35.317 23.987 80.783 1.00 23.66 62 ILE B O 1
ATOM 1556 N N . ASP B 1 64 ? 37.565 24.622 76.924 1.00 22.67 64 ASP B N 1
ATOM 1557 C CA . ASP B 1 64 ? 37.768 23.955 75.645 1.00 20.35 64 ASP B CA 1
ATOM 1558 C C . ASP B 1 64 ? 39.017 24.493 74.948 1.00 16.99 64 ASP B C 1
ATOM 1559 O O . ASP B 1 64 ? 39.723 25.363 75.460 1.00 16.36 64 ASP B O 1
ATOM 1564 N N . GLY B 1 65 ? 39.319 23.923 73.782 1.00 13.25 65 GLY B N 1
ATOM 1565 C CA . GLY B 1 65 ? 40.595 24.196 73.142 1.00 13.50 65 GLY B CA 1
ATOM 1566 C C . GLY B 1 65 ? 40.699 25.614 72.633 1.00 15.28 65 GLY B C 1
ATOM 1567 O O . GLY B 1 65 ? 41.750 26.252 72.759 1.00 13.75 65 GLY B O 1
ATOM 1568 N N . LEU B 1 66 ? 39.605 26.126 72.058 1.00 22.61 66 LEU B N 1
ATOM 1569 C CA . LEU B 1 66 ? 39.504 27.536 71.700 1.00 18.86 66 LEU B CA 1
ATOM 1570 C C . LEU B 1 66 ? 39.801 28.431 72.897 1.00 15.68 66 LEU B C 1
ATOM 1571 O O . LEU B 1 66 ? 40.746 29.224 72.867 1.00 16.68 66 LEU B O 1
ATOM 1576 N N . THR B 1 67 ? 39.006 28.301 73.968 1.00 14.76 67 THR B N 1
ATOM 1577 C CA . THR B 1 67 ? 39.159 29.185 75.128 1.00 19.84 67 THR B CA 1
ATOM 1578 C C . THR B 1 67 ? 40.565 29.098 75.705 1.00 20.15 67 THR B C 1
ATOM 1579 O O . THR B 1 67 ? 41.128 30.117 76.133 1.00 14.57 67 THR B O 1
ATOM 1583 N N . LEU B 1 68 ? 41.164 27.899 75.677 1.00 15.18 68 LEU B N 1
ATOM 1584 C CA . LEU B 1 68 ? 42.566 27.770 76.059 1.00 19.78 68 LEU B CA 1
ATOM 1585 C C . LEU B 1 68 ? 43.476 28.528 75.093 1.00 16.49 68 LEU B C 1
ATOM 1586 O O . LEU B 1 68 ? 44.363 29.260 75.530 1.00 18.14 68 LEU B O 1
ATOM 1599 N N . LYS B 1 70 ? 42.898 31.136 73.165 1.00 25.33 70 LYS B N 1
ATOM 1600 C CA . LYS B 1 70 ? 42.763 32.589 73.241 1.00 24.12 70 LYS B CA 1
ATOM 1601 C C . LYS B 1 70 ? 43.537 33.157 74.423 1.00 21.38 70 LYS B C 1
ATOM 1602 O O . LYS B 1 70 ? 44.115 34.242 74.317 1.00 23.43 70 LYS B O 1
ATOM 1608 N N . TYR B 1 71 ? 43.540 32.453 75.564 1.00 19.40 71 TYR B N 1
ATOM 1609 C CA . TYR B 1 71 ? 44.396 32.852 76.681 1.00 22.75 71 TYR B CA 1
ATOM 1610 C C . TYR B 1 71 ? 45.869 32.650 76.352 1.00 19.20 71 TYR B C 1
ATOM 1611 O O . TYR B 1 71 ? 46.719 33.437 76.774 1.00 16.85 71 TYR B O 1
ATOM 1620 N N . ALA B 1 72 ? 46.182 31.578 75.626 1.00 18.06 72 ALA B N 1
ATOM 1621 C CA . ALA B 1 72 ? 47.564 31.224 75.338 1.00 21.82 72 ALA B CA 1
ATOM 1622 C C . ALA B 1 72 ? 48.207 32.238 74.405 1.00 21.13 72 ALA B C 1
ATOM 1623 O O . ALA B 1 72 ? 49.325 32.701 74.655 1.00 15.61 72 ALA B O 1
ATOM 1625 N N . ARG B 1 73 ? 47.512 32.580 73.314 1.00 24.04 73 ARG B N 1
ATOM 1626 C CA . ARG B 1 73 ? 48.021 33.573 72.372 1.00 24.83 73 ARG B CA 1
ATOM 1627 C C . ARG B 1 73 ? 48.237 34.919 73.044 1.00 22.41 73 ARG B C 1
ATOM 1628 O O . ARG B 1 73 ? 49.149 35.652 72.665 1.00 27.53 73 ARG B O 1
ATOM 1636 N N . GLU B 1 74 ? 47.426 35.256 74.048 1.00 21.86 74 GLU B N 1
ATOM 1637 C CA . GLU B 1 74 ? 47.631 36.486 74.810 1.00 20.86 74 GLU B CA 1
ATOM 1638 C C . GLU B 1 74 ? 48.799 36.373 75.801 1.00 23.10 74 GLU B C 1
ATOM 1639 O O . GLU B 1 74 ? 49.678 37.245 75.836 1.00 20.50 74 GLU B O 1
ATOM 1645 N N . LYS B 1 75 ? 48.830 35.297 76.606 1.00 19.93 75 LYS B N 1
ATOM 1646 C CA . LYS B 1 75 ? 49.803 35.143 77.686 1.00 20.16 75 LYS B CA 1
ATOM 1647 C C . LYS B 1 75 ? 51.105 34.488 77.259 1.00 15.15 75 LYS B C 1
ATOM 1648 O O . LYS 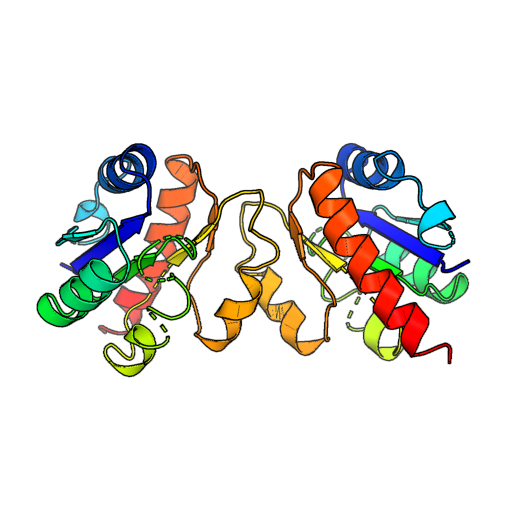B 1 75 ? 52.096 34.625 77.974 1.00 14.16 75 LYS B O 1
ATOM 1654 N N . LEU B 1 76 ? 51.113 33.752 76.145 1.00 23.39 76 LEU B N 1
ATOM 1655 C CA . LEU B 1 76 ? 52.336 33.224 75.525 1.00 19.78 76 LEU B CA 1
ATOM 1656 C C . LEU B 1 76 ? 52.377 33.686 74.081 1.00 22.53 76 LEU B C 1
ATOM 1657 O O . LEU B 1 76 ? 52.357 32.862 73.156 1.00 16.80 76 LEU B O 1
ATOM 1662 N N . PRO B 1 77 ? 52.488 35.002 73.852 1.00 25.10 77 PRO B N 1
ATOM 1663 C CA . PRO B 1 77 ? 52.164 35.587 72.538 1.00 25.92 77 PRO B CA 1
ATOM 1664 C C . PRO B 1 77 ? 53.053 35.145 71.384 1.00 25.76 77 PRO B C 1
ATOM 1665 O O . PRO B 1 77 ? 52.734 35.468 70.231 1.00 25.70 77 PRO B O 1
ATOM 1669 N N . ASN B 1 78 ? 54.149 34.439 71.638 1.00 20.12 78 ASN B N 1
ATOM 1670 C CA . ASN B 1 78 ? 54.995 33.945 70.557 1.00 31.01 78 ASN B CA 1
ATOM 1671 C C . ASN B 1 78 ? 55.071 32.422 70.517 1.00 29.54 78 ASN B C 1
ATOM 1672 O O . ASN B 1 78 ? 55.824 31.874 69.704 1.00 31.57 78 ASN B O 1
ATOM 1677 N N . CYS B 1 79 ? 54.329 31.726 71.378 1.00 19.38 79 CYS B N 1
ATOM 1678 C CA . CYS B 1 79 ? 54.216 30.286 71.266 1.00 16.28 79 CYS B CA 1
ATOM 1679 C C . CYS B 1 79 ? 53.595 29.930 69.926 1.00 21.97 79 CYS B C 1
ATOM 1680 O O . CYS B 1 79 ? 52.850 30.716 69.331 1.00 19.73 79 CYS B O 1
ATOM 1683 N N . HIS B 1 80 ? 53.900 28.726 69.457 1.00 21.52 80 HIS B N 1
ATOM 1684 C CA . HIS B 1 80 ? 53.324 28.204 68.229 1.00 21.43 80 HIS B CA 1
ATOM 1685 C C . HIS B 1 80 ? 52.273 27.150 68.557 1.00 19.78 80 HIS B C 1
ATOM 1686 O O . HIS B 1 80 ? 52.509 26.251 69.370 1.00 17.08 80 HIS B O 1
ATOM 1701 N N . ILE B 1 82 ? 49.347 24.249 67.504 1.00 18.79 82 ILE B N 1
ATOM 1702 C CA . ILE B 1 82 ? 48.959 23.203 66.560 1.00 21.41 82 ILE B CA 1
ATOM 1703 C C . ILE B 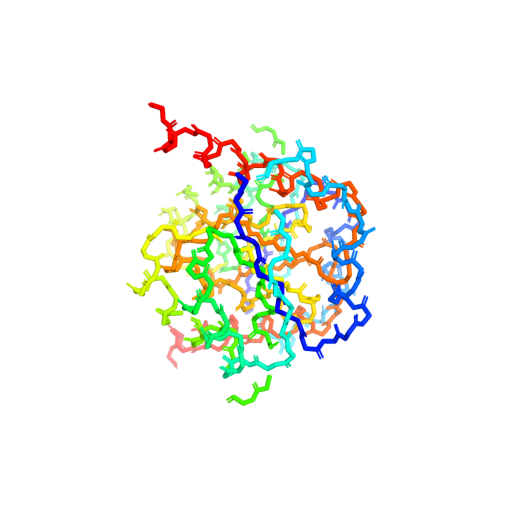1 82 ? 47.619 22.644 67.014 1.00 17.54 82 ILE B C 1
ATOM 1704 O O . ILE B 1 82 ? 47.536 21.991 68.062 1.00 17.29 82 ILE B O 1
ATOM 1709 N N . VAL B 1 83 ? 46.577 22.884 66.224 1.00 15.66 83 VAL B N 1
ATOM 1710 C CA . VAL B 1 83 ? 45.227 22.435 66.552 1.00 17.10 83 VAL B CA 1
ATOM 1711 C C . VAL B 1 83 ? 45.059 20.993 66.103 1.00 15.85 83 VAL B C 1
ATOM 1712 O O . VAL B 1 83 ? 45.187 20.691 64.911 1.00 22.15 83 VAL B O 1
ATOM 1716 N N . ILE B 1 84 ? 44.795 20.092 67.040 1.00 16.10 84 ILE B N 1
ATOM 1717 C CA . ILE B 1 84 ? 44.468 18.711 66.709 1.00 17.06 84 ILE B CA 1
ATOM 1718 C C . ILE B 1 84 ? 42.979 18.625 66.406 1.00 17.42 84 ILE B C 1
ATOM 1719 O O . ILE B 1 84 ? 42.159 19.048 67.216 1.00 17.31 84 ILE B O 1
ATOM 1724 N N . THR B 1 85 ? 42.618 18.043 65.265 1.00 14.43 85 THR B N 1
ATOM 1725 C CA . THR B 1 85 ? 41.221 17.943 64.857 1.00 20.70 85 THR B CA 1
ATOM 1726 C C . THR B 1 85 ? 40.832 16.496 64.608 1.00 23.11 85 THR B C 1
ATOM 1727 O O . THR B 1 85 ? 41.554 15.757 63.930 1.00 23.36 85 THR B O 1
ATOM 1731 N N . GLY B 1 86 ? 39.684 16.099 65.138 1.00 21.80 86 GLY B N 1
ATOM 1732 C CA . GLY B 1 86 ? 39.068 14.874 64.690 1.00 24.01 86 GLY B CA 1
ATOM 1733 C C . GLY B 1 86 ? 38.513 15.011 63.287 1.00 32.18 86 GLY B C 1
ATOM 1734 O O . GLY B 1 86 ? 38.260 16.107 62.783 1.00 34.54 86 GLY B O 1
ATOM 1735 N N . TYR B 1 87 ? 38.344 13.865 62.630 1.00 40.10 87 TYR B N 1
ATOM 1736 C CA . TYR B 1 87 ? 37.793 13.873 61.283 1.00 39.42 87 TYR B CA 1
ATOM 1737 C C . TYR B 1 87 ? 36.429 14.552 61.262 1.00 43.19 87 TYR B C 1
ATOM 1738 O O . TYR B 1 87 ? 36.058 15.175 60.263 1.00 40.13 87 TYR B O 1
ATOM 1747 N N . ASP B 1 88 ? 35.678 14.451 62.368 1.00 39.76 88 ASP B N 1
ATOM 1748 C CA . ASP B 1 88 ? 34.276 14.863 62.370 1.00 40.09 88 ASP B CA 1
ATOM 1749 C C . ASP B 1 88 ? 34.115 16.272 61.834 1.00 50.05 88 ASP B C 1
ATOM 1750 O O . ASP B 1 88 ? 33.459 16.470 60.805 1.00 54.30 88 ASP B O 1
ATOM 1755 N N . GLU B 1 89 ? 34.725 17.266 62.490 1.00 43.03 89 GLU B N 1
ATOM 1756 C CA . GLU B 1 89 ? 34.716 18.585 61.870 1.00 44.96 89 GLU B CA 1
ATOM 1757 C C . GLU B 1 89 ? 35.943 19.412 62.216 1.00 40.29 89 GLU B C 1
ATOM 1758 O O . GLU B 1 89 ? 36.152 19.817 63.366 1.00 32.69 89 GLU B O 1
ATOM 1764 N N . PHE B 1 90 ? 36.766 19.572 61.173 1.00 38.55 90 PHE B N 1
ATOM 1765 C CA . PHE B 1 90 ? 37.583 20.742 60.868 1.00 32.22 90 PHE B CA 1
ATOM 1766 C C . PHE B 1 90 ? 36.735 21.988 60.596 1.00 37.02 90 PHE B C 1
ATOM 1767 O O . PHE B 1 90 ? 37.276 23.102 60.582 1.00 27.91 90 PHE B O 1
ATOM 1775 N N . SER B 1 91 ? 35.423 21.825 60.357 1.00 38.47 91 SER B N 1
ATOM 1776 C CA . SER B 1 91 ? 34.547 22.976 60.148 1.00 28.32 91 SER B CA 1
ATOM 1777 C C . SER B 1 91 ? 34.526 23.889 61.355 1.00 37.79 91 SER B C 1
ATOM 1778 O O . SER B 1 91 ? 34.358 25.107 61.207 1.00 45.21 91 SER B O 1
ATOM 1781 N N . TYR B 1 92 ? 34.640 23.318 62.555 1.00 35.95 92 TYR B N 1
ATOM 1782 C CA . TYR B 1 92 ? 34.768 24.104 63.771 1.00 37.37 92 TYR B CA 1
ATOM 1783 C C . TYR B 1 92 ? 36.220 24.430 64.085 1.00 28.48 92 TYR B C 1
ATOM 1784 O O . TYR B 1 92 ? 36.484 25.257 64.957 1.00 28.38 92 TYR B O 1
ATOM 1793 N N . ALA B 1 93 ? 37.165 23.819 63.381 1.00 30.29 93 ALA B N 1
ATOM 1794 C CA . ALA B 1 93 ? 38.562 24.195 63.506 1.00 32.22 93 ALA B CA 1
ATOM 1795 C C . ALA B 1 93 ? 38.878 25.460 62.737 1.00 28.61 93 ALA B C 1
ATOM 1796 O O . ALA B 1 93 ? 39.990 25.982 62.848 1.00 28.99 93 ALA B O 1
ATOM 1798 N N . GLN B 1 94 ? 37.925 25.963 61.967 1.00 33.78 94 GLN B N 1
ATOM 1799 C CA . GLN B 1 94 ? 38.133 27.201 61.236 1.00 33.58 94 GLN B CA 1
ATOM 1800 C C . GLN B 1 94 ? 38.138 28.427 62.136 1.00 28.88 94 GLN B C 1
ATOM 1801 O O . GLN B 1 94 ? 38.676 29.453 61.743 1.00 33.33 94 GLN B O 1
ATOM 1807 N N . GLU B 1 95 ? 37.549 28.370 63.317 1.00 28.79 95 GLU B N 1
ATOM 1808 C CA . GLU B 1 95 ? 37.623 29.562 64.147 1.00 29.57 95 GLU B CA 1
ATOM 1809 C C . GLU B 1 95 ? 39.014 29.800 64.717 1.00 30.32 95 GLU B C 1
ATOM 1810 O O . GLU B 1 95 ? 39.231 30.833 65.347 1.00 37.94 95 GLU B O 1
ATOM 1816 N N . ALA B 1 96 ? 39.964 28.892 64.497 1.00 35.49 96 ALA B N 1
ATOM 1817 C CA . ALA B 1 96 ? 41.309 29.074 65.023 1.00 29.52 96 ALA B CA 1
ATOM 1818 C C . ALA B 1 96 ? 42.100 30.089 64.231 1.00 29.15 96 ALA B C 1
ATOM 1819 O O . ALA B 1 96 ? 43.065 30.643 64.769 1.00 29.24 96 ALA B O 1
ATOM 1821 N N . ILE B 1 97 ? 41.709 30.334 62.972 1.00 33.20 97 ILE B N 1
ATOM 1822 C CA . ILE B 1 97 ? 42.357 31.300 62.080 1.00 38.55 97 ILE B CA 1
ATOM 1823 C C . ILE B 1 97 ? 42.682 32.570 62.842 1.00 29.16 97 ILE B C 1
ATOM 1824 O O . ILE B 1 97 ? 43.797 33.090 62.748 1.00 27.22 97 ILE B O 1
ATOM 1829 N N . ARG B 1 98 ? 41.706 33.069 63.604 1.00 30.98 98 ARG B N 1
ATOM 1830 C CA . ARG B 1 98 ? 41.846 34.367 64.246 1.00 32.13 98 ARG B CA 1
ATOM 1831 C C . ARG B 1 98 ? 43.026 34.418 65.216 1.00 34.76 98 ARG B C 1
ATOM 1832 O O . ARG B 1 98 ? 43.531 35.512 65.503 1.00 37.81 98 ARG B O 1
ATOM 1840 N N . LEU B 1 99 ? 43.521 33.266 65.678 1.00 34.76 99 LEU B N 1
ATOM 1841 C CA . LEU B 1 99 ? 44.576 33.220 66.683 1.00 32.59 99 LEU B CA 1
ATOM 1842 C C . LEU B 1 99 ? 45.933 32.786 66.126 1.00 33.00 99 LEU B C 1
ATOM 1843 O O . LEU B 1 99 ? 46.815 32.411 66.913 1.00 25.36 99 LEU B O 1
ATOM 1848 N N . GLN B 1 100 ? 46.122 32.858 64.802 1.00 27.65 100 GLN B N 1
ATOM 1849 C CA . GLN B 1 100 ? 47.364 32.486 64.102 1.00 29.62 100 GLN B CA 1
ATOM 1850 C C . GLN B 1 100 ? 47.926 31.144 64.606 1.00 32.65 100 GLN B C 1
ATOM 1851 O O . GLN B 1 100 ? 48.953 31.062 65.277 1.00 32.75 100 GLN B O 1
ATOM 1857 N N . VAL B 1 101 ? 47.227 30.067 64.248 1.00 24.56 101 VAL B N 1
ATOM 1858 C CA . VAL B 1 101 ? 47.723 28.739 64.577 1.00 24.39 101 VAL B CA 1
ATOM 1859 C C . VAL B 1 101 ? 48.673 28.289 63.480 1.00 25.86 101 VAL B C 1
ATOM 1860 O O . VAL B 1 101 ? 48.427 28.503 62.289 1.00 30.05 101 VAL B O 1
ATOM 1864 N N . ASP B 1 102 ? 49.788 27.690 63.884 1.00 25.61 102 ASP B N 1
ATOM 1865 C CA . ASP B 1 102 ? 50.784 27.270 62.909 1.00 23.28 102 ASP B CA 1
ATOM 1866 C C . ASP B 1 102 ? 50.271 26.129 62.033 1.00 26.29 102 ASP B C 1
ATOM 1867 O O . ASP B 1 102 ? 50.476 26.133 60.814 1.00 30.12 102 ASP B O 1
ATOM 1872 N N . ASP B 1 103 ? 49.604 25.141 62.620 1.00 31.17 103 ASP B N 1
ATOM 1873 C CA . ASP B 1 103 ? 49.160 24.018 61.810 1.00 23.90 103 ASP B CA 1
ATOM 1874 C C . ASP B 1 103 ? 47.917 23.388 62.413 1.00 17.34 103 ASP B C 1
ATOM 1875 O O . ASP B 1 103 ? 47.501 23.703 63.531 1.00 17.93 103 ASP B O 1
ATOM 1880 N N . TYR B 1 104 ? 47.307 22.519 61.616 1.00 23.57 104 TYR B N 1
ATOM 1881 C CA . TYR B 1 104 ? 46.252 21.610 62.030 1.00 27.17 104 TYR B CA 1
ATOM 1882 C C . TYR B 1 104 ? 46.802 20.189 61.959 1.00 31.34 104 TYR B C 1
ATOM 1883 O O . TYR B 1 104 ? 47.694 19.891 61.157 1.00 29.22 104 TYR B O 1
ATOM 1892 N N . LEU B 1 105 ? 46.308 19.329 62.841 1.00 21.34 105 LEU B N 1
ATOM 1893 C CA . LEU B 1 105 ? 46.784 17.957 62.877 1.00 23.52 105 LEU B CA 1
ATOM 1894 C C . LEU B 1 105 ? 45.595 17.033 63.042 1.00 24.54 105 LEU B C 1
ATOM 1895 O O . LEU B 1 105 ? 44.834 17.174 64.002 1.00 25.98 105 LEU B O 1
ATOM 1900 N N . LEU B 1 106 ? 45.437 16.086 62.129 1.00 26.50 106 LEU B N 1
ATOM 1901 C CA . LEU B 1 106 ? 44.285 15.207 62.199 1.00 26.48 106 LEU B CA 1
ATOM 1902 C C . LEU B 1 106 ? 44.563 14.054 63.151 1.00 25.49 106 LEU B C 1
ATOM 1903 O O . LEU B 1 106 ? 45.666 13.511 63.180 1.00 25.21 106 LEU B O 1
ATOM 1908 N N . LYS B 1 107 ? 43.565 13.728 63.971 1.00 23.90 107 LYS B N 1
ATOM 1909 C CA . LYS B 1 107 ? 43.609 12.588 64.860 1.00 26.96 107 LYS B CA 1
ATOM 1910 C C . LYS B 1 107 ? 42.593 11.564 64.394 1.00 28.07 107 LYS B C 1
ATOM 1911 O O . LYS B 1 107 ? 41.442 11.927 64.114 1.00 32.48 107 LYS B O 1
ATOM 1917 N N . PRO B 1 108 ? 42.972 10.287 64.286 1.00 27.05 108 PRO B N 1
ATOM 1918 C CA . PRO B 1 108 ? 44.305 9.780 64.635 1.00 36.82 108 PRO B CA 1
ATOM 1919 C C . PRO B 1 108 ? 45.400 10.087 63.609 1.00 29.08 108 PRO B C 1
ATOM 1920 O O . PRO B 1 108 ? 45.130 10.094 62.413 1.00 32.09 108 PRO B O 1
ATOM 1924 N N . THR B 1 109 ? 46.616 10.327 64.109 1.00 29.02 109 THR B N 1
ATOM 1925 C CA . THR B 1 109 ? 47.781 10.720 63.330 1.00 32.80 109 THR B CA 1
ATOM 1926 C C . THR B 1 109 ? 48.548 9.513 62.773 1.00 44.65 109 THR B C 1
ATOM 1927 O O . THR B 1 109 ? 48.253 8.342 63.058 1.00 37.03 109 THR B O 1
ATOM 1931 N N . ASP B 1 110 ? 49.579 9.821 61.979 1.00 38.22 110 ASP B N 1
ATOM 1932 C CA . ASP B 1 110 ? 50.583 8.876 61.504 1.00 44.01 110 ASP B CA 1
ATOM 1933 C C . ASP B 1 110 ? 51.933 9.591 61.571 1.00 39.83 110 ASP B C 1
ATOM 1934 O O . ASP B 1 110 ? 52.013 10.790 61.266 1.00 40.90 110 ASP B O 1
ATOM 1939 N N . PRO B 1 111 ? 52.995 8.880 61.949 1.00 34.06 111 PRO B N 1
ATOM 1940 C CA . PRO B 1 111 ? 54.221 9.578 62.380 1.00 35.43 111 PRO B CA 1
ATOM 1941 C C . PRO B 1 111 ? 54.860 10.447 61.320 1.00 34.21 111 PRO B C 1
ATOM 1942 O O . PRO B 1 111 ? 55.698 11.285 61.668 1.00 34.49 111 PRO B O 1
ATOM 1946 N N . GLN B 1 112 ? 54.512 10.282 60.042 1.00 40.20 112 GLN B N 1
ATOM 1947 C CA . GLN B 1 112 ? 55.112 11.135 59.021 1.00 36.99 112 GLN B CA 1
ATOM 1948 C C . GLN B 1 112 ? 54.449 12.502 58.970 1.00 36.18 112 GLN B C 1
ATOM 1949 O O . GLN B 1 112 ? 55.136 13.523 58.832 1.00 38.89 112 GLN B O 1
ATOM 1955 N N . ARG B 1 113 ? 53.123 12.545 59.105 1.00 33.66 113 ARG B N 1
ATOM 1956 C CA . ARG B 1 113 ? 52.438 13.827 59.013 1.00 41.13 113 ARG B CA 1
ATOM 1957 C C . ARG B 1 113 ? 52.727 14.688 60.241 1.00 34.65 113 ARG B C 1
ATOM 1958 O O . ARG B 1 113 ? 52.776 15.920 60.153 1.00 35.82 113 ARG B O 1
ATOM 1966 N N . LEU B 1 114 ? 52.981 14.056 61.383 1.00 28.04 114 LEU B N 1
ATOM 1967 C CA . LEU B 1 114 ? 53.496 14.792 62.532 1.00 29.78 114 LEU B CA 1
ATOM 1968 C C . LEU B 1 114 ? 54.887 15.346 62.249 1.00 28.83 114 LEU B C 1
ATOM 1969 O O . LEU B 1 114 ? 55.179 16.497 62.580 1.00 29.56 114 LEU B O 1
ATOM 1974 N N . ARG B 1 115 ? 55.750 14.558 61.609 1.00 31.33 115 ARG B N 1
ATOM 1975 C CA . ARG B 1 115 ? 57.082 15.066 61.290 1.00 39.15 115 ARG B CA 1
ATOM 1976 C C . ARG B 1 115 ? 57.013 16.250 60.323 1.00 35.45 115 ARG B C 1
ATOM 1977 O O . ARG B 1 115 ? 57.854 17.156 60.379 1.00 28.58 115 ARG B O 1
ATOM 1985 N N . GLU B 1 116 ? 56.014 16.269 59.441 1.00 34.42 116 GLU B N 1
ATOM 1986 C CA . GLU B 1 116 ? 55.815 17.419 58.561 1.00 41.50 116 GLU B CA 1
ATOM 1987 C C . GLU B 1 116 ? 55.518 18.666 59.371 1.00 33.54 116 GLU B C 1
ATOM 1988 O O . GLU B 1 116 ? 56.137 19.713 59.170 1.00 32.48 116 GLU B O 1
ATOM 1994 N N . VAL B 1 117 ? 54.568 18.563 60.299 1.00 36.85 117 VAL B N 1
ATOM 1995 C CA . VAL B 1 117 ? 54.158 19.702 61.117 1.00 33.92 117 VAL B CA 1
ATOM 1996 C C . VAL B 1 117 ? 55.321 20.188 61.968 1.00 33.14 117 VAL B C 1
ATOM 1997 O O . VAL B 1 117 ? 55.678 21.370 61.956 1.00 31.70 117 VAL B O 1
ATOM 2001 N N . VAL B 1 118 ? 55.925 19.266 62.721 1.00 33.40 118 VAL B N 1
ATOM 2002 C CA . VAL B 1 118 ? 56.940 19.625 63.698 1.00 28.26 118 VAL B CA 1
ATOM 2003 C C . VAL B 1 118 ? 58.185 20.143 63.006 1.00 29.97 118 VAL B C 1
ATOM 2004 O O . VAL B 1 118 ? 58.948 20.935 63.584 1.00 22.68 118 VAL B O 1
ATOM 2008 N N . ALA B 1 119 ? 58.412 19.711 61.760 1.00 32.50 119 ALA B N 1
ATOM 2009 C CA . ALA B 1 119 ? 59.547 20.223 61.003 1.00 32.10 119 ALA B CA 1
ATOM 2010 C C . ALA B 1 119 ? 59.348 21.693 60.669 1.00 27.16 119 ALA B C 1
ATOM 2011 O O . ALA B 1 119 ? 60.259 22.513 60.856 1.00 26.87 119 ALA B O 1
ATOM 2013 N N . LYS B 1 120 ? 58.143 22.054 60.213 1.00 27.16 120 LYS B N 1
ATOM 2014 C CA . LYS B 1 120 ? 57.914 23.437 59.821 1.00 29.29 120 LYS B CA 1
ATOM 2015 C C . LYS B 1 120 ? 57.798 24.365 61.033 1.00 27.69 120 LYS B C 1
ATOM 2016 O O . LYS B 1 120 ? 58.196 25.528 60.937 1.00 30.92 120 LYS B O 1
ATOM 2022 N N . VAL B 1 121 ? 57.301 23.888 62.184 1.00 22.65 121 VAL B N 1
ATOM 2023 C CA . VAL B 1 121 ? 57.357 24.722 63.393 1.00 34.61 121 VAL B CA 1
ATOM 2024 C C . VAL B 1 121 ? 58.814 24.976 63.803 1.00 31.90 121 VAL B C 1
ATOM 2025 O O . VAL B 1 121 ? 59.155 26.066 64.282 1.00 33.00 121 VAL B O 1
ATOM 2029 N N . LYS B 1 122 ? 59.703 24.010 63.574 1.00 25.68 122 LYS B N 1
ATOM 2030 C CA . LYS B 1 122 ? 61.089 24.179 63.994 1.00 30.55 122 LYS B CA 1
ATOM 2031 C C . LYS B 1 122 ? 61.799 25.257 63.179 1.00 31.85 122 LYS B C 1
ATOM 2032 O O . LYS B 1 122 ? 62.630 25.995 63.716 1.00 34.80 122 LYS B O 1
ATOM 2038 N N . GLU B 1 123 ? 61.512 25.363 61.882 1.00 30.56 123 GLU B N 1
ATOM 2039 C CA . GLU B 1 123 ? 62.233 26.368 61.103 1.00 38.23 123 GLU B CA 1
ATOM 2040 C C . GLU B 1 123 ? 61.780 27.777 61.457 1.00 38.05 123 GLU B C 1
ATOM 2041 O O . GLU B 1 123 ? 62.603 28.700 61.460 1.00 32.75 123 GLU B O 1
ATOM 2047 N N . LYS B 1 124 ? 60.495 27.955 61.787 1.00 35.85 124 LYS B N 1
ATOM 2048 C CA . LYS B 1 124 ? 60.022 29.249 62.273 1.00 34.68 124 LYS B CA 1
ATOM 2049 C C . LYS B 1 124 ? 60.712 29.630 63.578 1.00 33.91 124 LYS B C 1
ATOM 2050 O O . LYS B 1 124 ? 61.220 30.749 63.714 1.00 36.94 124 LYS B O 1
ATOM 2056 N N . LEU B 1 125 ? 60.725 28.712 64.559 1.00 31.04 125 LEU B N 1
ATOM 2057 C CA . LEU B 1 125 ? 61.418 28.970 65.824 1.00 37.21 125 LEU B CA 1
ATOM 2058 C C . LEU B 1 125 ? 62.892 29.230 65.594 1.00 33.59 125 LEU B C 1
ATOM 2059 O O . LEU B 1 125 ? 63.513 29.995 66.341 1.00 34.98 125 LEU B O 1
ATOM 2064 N N . GLU B 1 126 ? 63.459 28.596 64.568 1.00 32.65 126 GLU B N 1
ATOM 2065 C CA . GLU B 1 126 ? 64.873 28.754 64.260 1.00 42.42 126 GLU B CA 1
ATOM 2066 C C . GLU B 1 126 ? 65.148 30.123 63.662 1.00 42.69 126 GLU B C 1
ATOM 2067 O O . GLU B 1 126 ? 66.193 30.724 63.932 1.00 51.11 126 GLU B O 1
ATOM 2073 N N . GLN B 1 127 ? 64.216 30.636 62.858 1.00 42.49 127 GLN B N 1
ATOM 2074 C CA . GLN B 1 127 ? 64.400 31.954 62.261 1.00 45.75 127 GLN B CA 1
ATOM 2075 C C . GLN B 1 127 ? 64.317 33.055 63.310 1.00 52.37 127 GLN B C 1
ATOM 2076 O O . GLN B 1 127 ? 65.173 33.944 63.357 1.00 57.28 127 GLN B O 1
ATOM 2082 N N . GLU B 1 128 ? 63.281 33.024 64.151 1.00 48.33 128 GLU B N 1
ATOM 2083 C CA . GLU B 1 128 ? 63.122 34.060 65.163 1.00 50.42 128 GLU B CA 1
ATOM 2084 C C . GLU B 1 128 ? 64.151 33.960 66.278 1.00 49.90 128 GLU B C 1
ATOM 2085 O O . GLU B 1 128 ? 64.164 34.816 67.168 1.00 48.37 128 GLU B O 1
ATOM 2091 N N . GLN B 1 129 ? 65.007 32.945 66.250 1.00 53.98 129 GLN B N 1
ATOM 2092 C CA . GLN B 1 129 ? 66.131 32.869 67.168 1.00 60.56 129 GLN B CA 1
ATOM 2093 C C . GLN B 1 129 ? 67.427 33.130 66.397 1.00 64.15 129 GLN B C 1
ATOM 2094 O O . GLN B 1 129 ? 68.368 32.332 66.457 1.00 69.43 129 GLN B O 1
ATOM 2100 N N . LYS B 1 130 ? 67.481 34.256 65.684 1.00 62.57 130 LYS B N 1
ATOM 2101 C CA . LYS B 1 130 ? 68.611 34.670 64.830 1.00 61.35 130 LYS B CA 1
ATOM 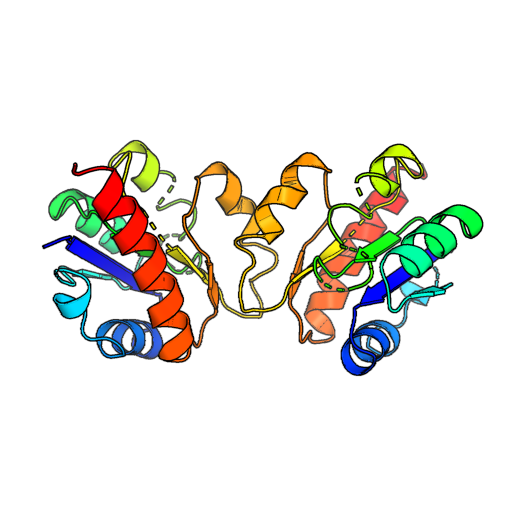2102 C C . LYS B 1 130 ? 69.174 33.511 64.005 1.00 64.69 130 LYS B C 1
ATOM 2103 O O . LYS B 1 130 ? 68.706 33.247 62.896 1.00 65.90 130 LYS B O 1
#

Foldseek 3Di:
DFEEEEEDLDVVQSVCLQPLDDVVVLPHHPYYYNDLVVRLVSCLVVVGQEYEAAQDPPGRQVVVVCCVRNVHRAEYEYEPVCVVPCVVCVVSPHQYYHYPPHHSVVSVVSSNSSSVVVVVVVD/DAEEEAEDLDPVQSVCLQPLDDCVVLPHYPYYYNDLVRRLVSCLVVLGQEYEAAQDPPGRVVVVVCCVRSVRHAEYEYEPPDPVVVVVCVVSPHQYYAYPPHHSVVSCVSSNVSSVVVVVVVD

B-factor: mean 30.01, std 12.32, range [7.01, 143.55]

Radius of gyration: 19.9 Å; Cα contacts (8 Å, |Δi|>4): 420; chains: 2; bounding box: 56×32×52 Å

Sequence (246 aa):
VWKVLIADDEAIIREGIRESIDWNEFNEVVAEAEDGEEALELALRHRVDVLFVDLSPIDGLTLKYAREKLPNCHIVITGYDEFSYAQEAIRLQVDDYLLKPTDPQRLREVVAKVKEKLEQEQKVWKVLIADDEAIIREGIRESIDWNEFNEVVAEAEDGEEALELALRHRVDVLFVDLSPIDGLTLKYAREKLPNCHIVITGYDEFSYAQEAIRLQVDDYLLKPTDPQRLREVVAKVKEKLEQEQK

Solvent-accessible surface area: 12207 Å² total

InterPro domains:
  IPR001789 Signal transduction response regulator, receiver domain [PF00072] (6-118)
  IPR001789 Signal transduction response regulator, receiver domain [PS50110] (5-122)
  IPR001789 Signal transduction response regulator, receiver domain [SM00448] (4-118)
  IPR009057 Homedomain-like superfamily [SSF46689] (294-342)
  IPR009057 Homedomain-like superfamily [SSF46689] (347-397)
  IPR011006 CheY-like superfamily [SSF52172] (5-155)
  IPR018060 AraC-like, DNA binding HTH domain [PF12833] (318-395)
  IPR018060 AraC-like, DNA binding HTH domain [PS01124] (297-396)
  IPR018060 AraC-like, DNA binding HTH domain [SM00342] (311-394)
  IPR018062 HTH domain AraC-type, conserved site [PS00041] (348-390)
  IPR020449 Transcription regulator HTH, AraC- type, HTH domain [PR00032] (363-378)
  IPR020449 Transcription regulator HTH, AraC- type, HTH domain [PR00032] (378-394)
  IPR051552 Hexose Phosphate Transport Regulator [PTHR42713] (4-187)